Protein AF-I0R8P2-F1 (afdb_monomer)

pLDDT: mean 70.05, std 19.11, range [32.31, 95.12]

Nearest PDB structures (foldseek):
  5efv-assembly1_B  TM=1.428E-01  e=2.002E-03  Dubowvirus dv11
  4zy8-assembly3_B  TM=4.382E-01  e=4.444E+00  Kluyveromyces lactis
  7s9y-assembly1_A  TM=1.288E-01  e=7.008E-01  Helicobacter hepaticus
  5g23-assembly2_C  TM=1.486E-01  e=8.826E+00  Thermus thermophilus HB8

Foldseek 3Di:
DDDDDDDDDDDDDDPVVVVVVVVVVVVVVPVPPPPCPDDQQFWDKAWDWWAWQAKAAQPVFQKMKTKTFDDPPHPDPDYWADDRQFKTKIKTWMWTAGADDDDDPPDDDDRPRLDTGTPFIKIWIATRHPRDTDDIDGVVVVQVVDQQKAAPHPPFDWYWAQDPNFIWIKTWIWTNPVPDDPPDDIFIKIWTATPPPRDIDMDGDDPDQDDDPDDDPCVVVVPQDDPPQPPPKDWDWGQGPNVRKIKIKIKGFDQPQPRPSVCVSGVVVNVSSVVVVVVPTGMMMMMIGID

Mean predicted aligned error: 14.36 Å

Organism: NCBI:txid1095750

Structure (mmCIF, N/CA/C/O backbone):
data_AF-I0R8P2-F1
#
_entry.id   AF-I0R8P2-F1
#
loop_
_atom_site.group_PDB
_atom_site.id
_atom_site.type_symbol
_atom_site.label_atom_id
_atom_site.label_alt_id
_atom_site.label_comp_id
_atom_site.label_asym_id
_atom_site.label_entity_id
_atom_site.label_seq_id
_atom_site.pdbx_PDB_ins_code
_atom_site.Cartn_x
_atom_site.Cartn_y
_atom_site.Cartn_z
_atom_site.occupancy
_atom_site.B_iso_or_equiv
_atom_site.auth_seq_id
_atom_site.auth_comp_id
_atom_site.auth_asym_id
_atom_site.auth_atom_id
_atom_site.pdbx_PDB_model_num
ATOM 1 N N . MET A 1 1 ? 54.340 60.527 -20.794 1.00 37.66 1 MET A N 1
ATOM 2 C CA . MET A 1 1 ? 53.603 61.809 -20.767 1.00 37.66 1 MET A CA 1
ATOM 3 C C . MET A 1 1 ? 53.422 62.204 -19.307 1.00 37.66 1 MET A C 1
ATOM 5 O O . MET A 1 1 ? 52.800 61.470 -18.555 1.00 37.66 1 MET A O 1
ATOM 9 N N . SER A 1 2 ? 54.114 63.262 -18.882 1.00 35.94 2 SER A N 1
ATOM 10 C CA . SER A 1 2 ? 54.146 63.769 -17.502 1.00 35.94 2 SER A CA 1
ATOM 11 C C . SER A 1 2 ? 52.823 64.436 -17.140 1.00 35.94 2 SER A C 1
ATOM 13 O O . SER A 1 2 ? 52.346 65.232 -17.941 1.00 35.94 2 SER A O 1
ATOM 15 N N . LEU A 1 3 ? 52.287 64.189 -15.939 1.00 32.31 3 LEU A N 1
ATOM 16 C CA . LEU A 1 3 ? 51.357 65.107 -15.272 1.00 32.31 3 LEU A CA 1
ATOM 17 C C . LEU A 1 3 ? 51.452 64.988 -13.736 1.00 32.31 3 LEU A C 1
ATOM 19 O O . LEU A 1 3 ? 50.866 64.125 -13.098 1.00 32.31 3 LEU A O 1
ATOM 23 N N . LYS A 1 4 ? 52.222 65.940 -13.198 1.00 33.62 4 LYS A N 1
ATOM 24 C CA . LYS A 1 4 ? 52.007 66.745 -11.981 1.00 33.62 4 LYS A CA 1
ATOM 25 C C . LYS A 1 4 ? 51.915 66.066 -10.604 1.00 33.62 4 LYS A C 1
ATOM 27 O O . LYS A 1 4 ? 50.879 65.599 -10.150 1.00 33.62 4 LYS A O 1
ATOM 32 N N . LYS A 1 5 ? 53.003 66.292 -9.854 1.00 38.41 5 LYS A N 1
ATOM 33 C CA . LYS A 1 5 ? 53.039 66.488 -8.396 1.00 38.41 5 LYS A CA 1
ATOM 34 C C . LYS A 1 5 ? 51.920 67.437 -7.939 1.00 38.41 5 LYS A C 1
ATOM 36 O O . LYS A 1 5 ? 51.969 68.628 -8.242 1.00 38.41 5 LYS A O 1
ATOM 41 N N . LEU A 1 6 ? 50.994 66.937 -7.125 1.00 36.00 6 LEU A N 1
ATOM 42 C CA . LEU A 1 6 ? 50.201 67.754 -6.208 1.00 36.00 6 LEU A CA 1
ATOM 43 C C . LEU A 1 6 ? 50.836 67.657 -4.821 1.00 36.00 6 LEU A C 1
ATOM 45 O O . LEU A 1 6 ? 50.733 66.653 -4.122 1.00 36.00 6 LEU A O 1
ATOM 49 N N . LYS A 1 7 ? 51.545 68.723 -4.453 1.00 34.12 7 LYS A N 1
ATOM 50 C CA . LYS A 1 7 ? 52.001 68.986 -3.090 1.00 34.12 7 LYS A CA 1
ATOM 51 C C . LYS A 1 7 ? 50.787 69.543 -2.346 1.00 34.12 7 LYS A C 1
ATOM 53 O O . LYS A 1 7 ? 50.370 70.654 -2.659 1.00 34.12 7 LYS A O 1
ATOM 58 N N . ASN A 1 8 ? 50.237 68.808 -1.383 1.00 35.66 8 ASN A N 1
ATOM 59 C CA . ASN A 1 8 ? 49.351 69.406 -0.389 1.00 35.66 8 ASN A CA 1
ATOM 60 C C . ASN A 1 8 ? 50.085 69.465 0.956 1.00 35.66 8 ASN A C 1
ATOM 62 O O . ASN A 1 8 ? 50.676 68.482 1.401 1.00 35.66 8 ASN A O 1
ATOM 66 N N . LYS A 1 9 ? 50.131 70.670 1.527 1.00 44.81 9 LYS A N 1
ATOM 67 C CA . LYS A 1 9 ? 50.688 70.988 2.847 1.00 44.81 9 LYS A CA 1
ATOM 68 C C . LYS A 1 9 ? 49.657 70.591 3.911 1.00 44.81 9 LYS A C 1
ATOM 70 O O . LYS A 1 9 ? 48.468 70.766 3.665 1.00 44.81 9 LYS A O 1
ATOM 75 N N . ARG A 1 10 ? 50.143 70.210 5.102 1.00 38.09 10 ARG A N 1
ATOM 76 C CA . ARG A 1 10 ? 49.442 69.598 6.260 1.00 38.09 10 ARG A CA 1
ATOM 77 C C . ARG A 1 10 ? 49.462 68.069 6.125 1.00 38.09 10 ARG A C 1
ATOM 79 O O . ARG A 1 10 ? 48.772 67.506 5.291 1.00 38.09 10 ARG A O 1
ATOM 86 N N . GLY A 1 11 ? 50.397 67.377 6.768 1.00 43.78 11 GLY A N 1
ATOM 87 C CA . GLY A 1 11 ? 50.515 67.331 8.225 1.00 43.78 11 GLY A CA 1
ATOM 88 C C . GLY A 1 11 ? 49.551 66.252 8.705 1.00 43.78 11 GLY A C 1
ATOM 89 O O . GLY A 1 11 ? 48.375 66.534 8.894 1.00 43.78 11 GLY A O 1
ATOM 90 N N . ASP A 1 12 ? 50.058 65.022 8.752 1.00 44.06 12 ASP A N 1
ATOM 91 C CA . ASP A 1 12 ? 49.566 63.910 9.565 1.00 44.06 12 ASP A CA 1
ATOM 92 C C . ASP A 1 12 ? 48.070 63.597 9.511 1.00 44.06 12 ASP A C 1
ATOM 94 O O . ASP A 1 12 ? 47.390 63.834 10.487 1.00 44.06 12 ASP A O 1
ATOM 98 N N . PHE A 1 13 ? 47.547 63.002 8.429 1.00 39.41 13 PHE A N 1
ATOM 99 C CA . PHE A 1 13 ? 46.315 62.180 8.527 1.00 39.41 13 PHE A CA 1
ATOM 100 C C . PHE A 1 13 ? 46.060 61.210 7.353 1.00 39.41 13 PHE A C 1
ATOM 102 O O . PHE A 1 13 ? 44.996 60.596 7.280 1.00 39.41 13 PHE A O 1
ATOM 109 N N . VAL A 1 14 ? 47.006 61.025 6.420 1.00 38.19 14 VAL A N 1
ATOM 110 C CA . VAL A 1 14 ? 46.764 60.195 5.215 1.00 38.19 14 VAL A CA 1
ATOM 111 C C . VAL A 1 14 ? 47.329 58.775 5.334 1.00 38.19 14 VAL A C 1
ATOM 113 O O . VAL A 1 14 ? 46.763 57.852 4.755 1.00 38.19 14 VAL A O 1
ATOM 116 N N . VAL A 1 15 ? 48.368 58.545 6.142 1.00 40.16 15 VAL A N 1
ATOM 117 C CA . VAL A 1 15 ? 48.981 57.204 6.256 1.00 40.16 15 VAL A CA 1
ATOM 118 C C . VAL A 1 15 ? 48.100 56.233 7.058 1.00 40.16 15 VAL A C 1
ATOM 120 O O . VAL A 1 15 ? 48.015 55.057 6.721 1.00 40.16 15 VAL A O 1
ATOM 123 N N . ILE A 1 16 ? 47.345 56.724 8.049 1.00 41.31 16 ILE A N 1
ATOM 124 C CA . ILE A 1 16 ? 46.488 55.874 8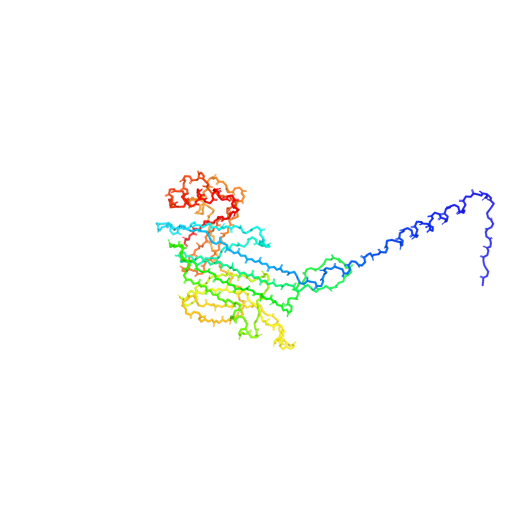.897 1.00 41.31 16 ILE A CA 1
ATOM 125 C C . ILE A 1 16 ? 45.249 55.365 8.134 1.00 41.31 16 ILE A C 1
ATOM 127 O O . ILE A 1 16 ? 44.812 54.238 8.355 1.00 41.31 16 ILE A O 1
ATOM 131 N N . LYS A 1 17 ? 44.714 56.129 7.168 1.00 37.28 17 LYS A N 1
ATOM 132 C CA . LYS A 1 17 ? 43.535 55.695 6.394 1.00 37.28 17 LYS A CA 1
ATOM 133 C C . LYS A 1 17 ? 43.836 54.567 5.404 1.00 37.28 17 LYS A C 1
ATOM 135 O O . LYS A 1 17 ? 43.002 53.682 5.250 1.00 37.28 17 LYS A O 1
ATOM 140 N N . TYR A 1 18 ? 45.010 54.557 4.769 1.00 43.53 18 TYR A N 1
ATOM 141 C CA . TYR A 1 18 ? 45.359 53.496 3.814 1.00 43.53 18 TYR A CA 1
ATOM 142 C C . TYR A 1 18 ? 45.764 52.188 4.503 1.00 43.53 18 TYR A C 1
ATOM 144 O O . TYR A 1 18 ? 45.400 51.119 4.016 1.00 43.53 18 TYR A O 1
ATOM 152 N N . SER A 1 19 ? 46.416 52.250 5.669 1.00 46.41 19 SER A N 1
ATOM 153 C CA . SER A 1 19 ? 46.764 51.045 6.434 1.00 46.41 19 SER A CA 1
ATOM 154 C C . SER A 1 19 ? 45.529 50.300 6.955 1.00 46.41 19 SER A C 1
ATOM 156 O O . SER A 1 19 ? 45.498 49.074 6.900 1.00 46.41 19 SER A O 1
ATOM 158 N N . CYS A 1 20 ? 44.475 51.011 7.379 1.00 45.81 20 CYS A N 1
ATOM 159 C CA . CYS A 1 20 ? 43.215 50.381 7.792 1.00 45.81 20 CYS A CA 1
ATOM 160 C C . CYS A 1 20 ? 42.447 49.749 6.617 1.00 45.81 20 CYS A C 1
ATOM 162 O O . CYS A 1 20 ? 41.849 48.691 6.788 1.00 45.81 20 CYS A O 1
ATOM 164 N N . ILE A 1 21 ? 42.492 50.349 5.421 1.00 50.34 21 ILE A N 1
ATOM 165 C CA . ILE A 1 21 ? 41.829 49.797 4.226 1.00 50.34 21 ILE A CA 1
ATOM 166 C C . ILE A 1 21 ? 42.538 48.519 3.752 1.00 50.34 21 ILE A C 1
ATOM 168 O O . ILE A 1 21 ? 41.866 47.542 3.428 1.00 50.34 21 ILE A O 1
ATOM 172 N N . ILE A 1 22 ? 43.877 48.481 3.800 1.00 52.91 22 ILE A N 1
ATOM 173 C CA . ILE A 1 22 ? 44.661 47.290 3.437 1.00 52.91 22 ILE A CA 1
ATOM 174 C C . ILE A 1 22 ? 44.435 46.152 4.450 1.00 52.91 22 ILE A C 1
ATOM 176 O O . ILE A 1 22 ? 44.206 45.010 4.047 1.00 52.91 22 ILE A O 1
ATOM 180 N N . LEU A 1 23 ? 44.404 46.446 5.757 1.00 47.94 23 LEU A N 1
ATOM 181 C CA . LEU A 1 23 ? 44.130 45.439 6.794 1.00 47.94 23 LEU A CA 1
ATOM 182 C C . LEU A 1 23 ? 42.714 44.849 6.696 1.00 47.94 23 LEU A C 1
ATOM 184 O O . LEU A 1 23 ? 42.555 43.638 6.834 1.00 47.94 23 LEU A O 1
ATOM 188 N N . ILE A 1 24 ? 41.698 45.662 6.385 1.00 48.75 24 ILE A N 1
ATOM 189 C CA . ILE A 1 24 ? 40.323 45.174 6.180 1.00 48.75 24 ILE A CA 1
ATOM 190 C C . ILE A 1 24 ? 40.229 44.303 4.917 1.00 48.75 24 ILE A C 1
ATOM 192 O O . ILE A 1 24 ? 39.556 43.273 4.942 1.00 48.75 24 ILE A O 1
ATOM 196 N N . SER A 1 25 ? 40.957 44.633 3.841 1.00 46.75 25 SER A N 1
ATOM 197 C CA . SER A 1 25 ? 41.001 43.778 2.645 1.00 46.75 25 SER A CA 1
ATOM 198 C C . SER A 1 25 ? 41.694 42.427 2.878 1.00 46.75 25 SER A C 1
ATOM 200 O O . SER A 1 25 ? 41.259 41.430 2.310 1.00 46.75 25 SER A O 1
ATOM 202 N N . TYR A 1 26 ? 42.693 42.339 3.765 1.00 44.81 26 TYR A N 1
ATOM 203 C CA . TYR A 1 26 ? 43.299 41.051 4.138 1.00 44.81 26 TYR A CA 1
ATOM 204 C C . TYR A 1 26 ? 42.410 40.215 5.076 1.00 44.81 26 TYR A C 1
ATOM 206 O O . TYR A 1 26 ? 42.410 38.987 4.978 1.00 44.81 26 TYR A O 1
ATOM 214 N N . ILE A 1 27 ? 41.605 40.848 5.939 1.00 4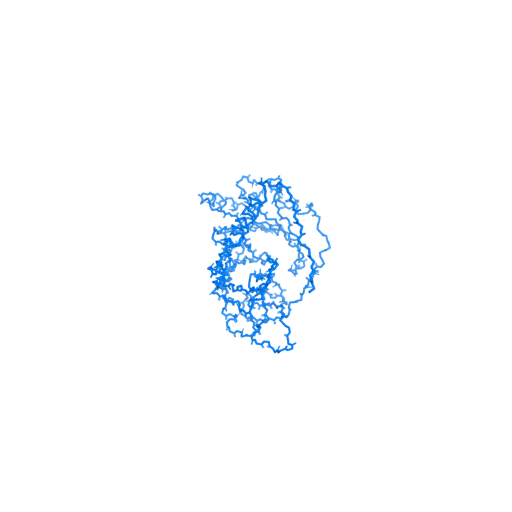7.50 27 ILE A N 1
ATOM 215 C CA . ILE A 1 27 ? 40.630 40.151 6.800 1.00 47.50 27 ILE A CA 1
ATOM 216 C C . ILE A 1 27 ? 39.439 39.625 5.976 1.00 47.50 27 ILE A C 1
ATOM 218 O O . ILE A 1 27 ? 38.949 38.531 6.238 1.00 47.50 27 ILE A O 1
ATOM 222 N N . LEU A 1 28 ? 39.018 40.339 4.926 1.00 40.31 28 LEU A N 1
ATOM 223 C CA . LEU A 1 28 ? 37.955 39.881 4.017 1.00 40.31 28 LEU A CA 1
ATOM 224 C C . LEU A 1 28 ? 38.436 38.848 2.978 1.00 40.31 28 LEU A C 1
ATOM 226 O O . LEU A 1 28 ? 37.636 38.031 2.531 1.00 40.31 28 LEU A O 1
ATOM 230 N N . CYS A 1 29 ? 39.731 38.823 2.635 1.00 41.31 29 CYS A N 1
ATOM 231 C CA . CYS A 1 29 ? 40.328 37.798 1.761 1.00 41.31 29 CYS A CA 1
ATOM 232 C C . CYS A 1 29 ? 40.803 36.530 2.500 1.00 41.31 29 CYS A C 1
ATOM 234 O O . CYS A 1 29 ? 41.206 35.568 1.849 1.00 41.31 29 CYS A O 1
ATOM 236 N N . SER A 1 30 ? 40.771 36.504 3.838 1.00 34.75 30 SER A N 1
ATOM 237 C CA . SER A 1 30 ? 41.154 35.331 4.647 1.00 34.75 30 SER A CA 1
ATOM 238 C C . SER A 1 30 ? 39.967 34.487 5.121 1.00 34.75 30 SER A C 1
ATOM 240 O O . SER A 1 30 ? 40.169 33.437 5.731 1.00 34.75 30 SER A O 1
ATOM 242 N N . CYS A 1 31 ? 38.739 34.832 4.720 1.00 36.28 31 CYS A N 1
ATOM 243 C CA . CYS A 1 31 ? 37.687 33.834 4.541 1.00 36.28 31 CYS A CA 1
ATOM 244 C C . CYS A 1 31 ? 38.009 33.004 3.292 1.00 36.28 31 CYS A C 1
ATOM 246 O O . CYS A 1 31 ? 37.319 33.076 2.277 1.00 36.28 31 CYS A O 1
ATOM 248 N N . SER A 1 32 ? 39.080 32.211 3.357 1.00 39.25 32 SER A N 1
ATOM 249 C CA . SER A 1 32 ? 39.228 31.073 2.468 1.00 39.25 32 SER A CA 1
ATOM 250 C C . SER A 1 32 ? 37.943 30.265 2.599 1.00 39.25 32 SER A C 1
ATOM 252 O O . SER A 1 32 ? 37.580 29.813 3.687 1.00 39.25 32 SER A O 1
ATOM 254 N N . TYR A 1 33 ? 37.206 30.166 1.491 1.00 38.28 33 TYR A N 1
ATOM 255 C CA . TYR A 1 33 ? 36.097 29.240 1.353 1.00 38.28 33 TYR A CA 1
ATOM 256 C C . TYR A 1 33 ? 36.640 27.889 1.805 1.00 38.28 33 TYR A C 1
ATOM 258 O O . TYR A 1 33 ? 37.457 27.282 1.108 1.00 38.28 33 TYR A O 1
ATOM 266 N N . LYS A 1 34 ? 36.269 27.461 3.019 1.00 33.84 34 LYS A N 1
ATOM 267 C CA . LYS A 1 34 ? 36.456 26.081 3.437 1.00 33.84 34 LYS A CA 1
ATOM 268 C C . LYS A 1 34 ? 35.662 25.297 2.419 1.00 33.84 34 LYS A C 1
ATOM 270 O O . LYS A 1 34 ? 34.437 25.233 2.486 1.00 33.84 34 LYS A O 1
ATOM 275 N N . ASN A 1 35 ? 36.382 24.784 1.433 1.00 39.03 35 ASN A N 1
ATOM 276 C CA . ASN A 1 35 ? 35.881 23.823 0.491 1.00 39.03 35 ASN A CA 1
ATOM 2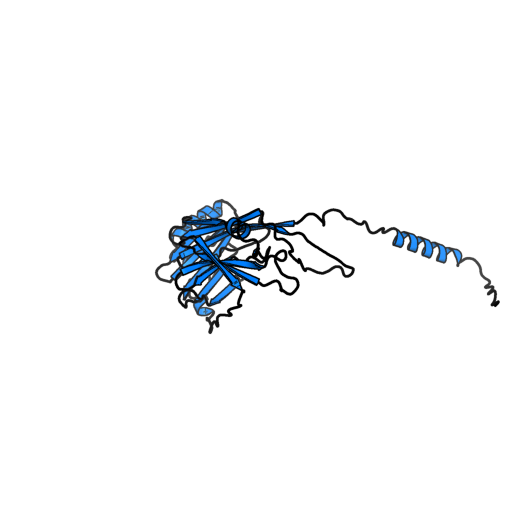77 C C . ASN A 1 35 ? 35.656 22.568 1.334 1.00 39.03 35 ASN A C 1
ATOM 279 O O . ASN A 1 35 ? 36.517 21.695 1.420 1.00 39.03 35 ASN A O 1
ATOM 283 N N . ASN A 1 36 ? 34.534 22.539 2.057 1.00 37.56 36 ASN A N 1
ATOM 284 C CA . ASN A 1 36 ? 34.006 21.348 2.691 1.00 37.56 36 ASN A CA 1
ATOM 285 C C . ASN A 1 36 ? 33.552 20.440 1.543 1.00 37.56 36 ASN A C 1
ATOM 287 O O . ASN A 1 36 ? 32.367 20.244 1.307 1.00 37.56 36 ASN A O 1
ATOM 291 N N . LYS A 1 37 ? 34.528 19.892 0.815 1.00 39.50 37 LYS A N 1
ATOM 292 C CA . LYS A 1 37 ? 34.405 18.772 -0.123 1.00 39.50 37 LYS A CA 1
ATOM 293 C C . LYS A 1 37 ? 34.142 17.454 0.629 1.00 39.50 37 LYS A C 1
ATOM 295 O O . LYS A 1 37 ? 34.513 16.382 0.173 1.00 39.50 37 LYS A O 1
ATOM 300 N N . LEU A 1 38 ? 33.553 17.538 1.816 1.00 42.12 38 LEU A N 1
ATOM 301 C CA . LEU A 1 38 ? 33.292 16.431 2.718 1.00 42.12 38 LEU A CA 1
ATOM 302 C C . LEU A 1 38 ? 31.771 16.248 2.766 1.00 42.12 38 LEU A C 1
ATOM 304 O O . LEU A 1 38 ? 31.068 17.196 3.095 1.00 42.12 38 LEU A O 1
ATOM 308 N N . GLU A 1 39 ? 31.322 15.040 2.408 1.00 40.84 39 GLU A N 1
ATOM 309 C CA . GLU A 1 39 ? 29.961 14.459 2.504 1.00 40.84 39 GLU A CA 1
ATOM 310 C C . GLU A 1 39 ? 29.029 14.488 1.278 1.00 40.84 39 GLU A C 1
ATOM 312 O O . GLU A 1 39 ? 28.046 13.750 1.270 1.00 40.84 39 GLU A O 1
ATOM 317 N N . TYR A 1 40 ? 29.318 15.228 0.203 1.00 42.31 40 TYR A N 1
ATOM 318 C CA . TYR A 1 40 ? 28.337 15.389 -0.893 1.00 42.31 40 TYR A CA 1
ATOM 319 C C . TYR A 1 40 ? 28.399 14.339 -2.023 1.00 42.31 40 TYR A C 1
ATOM 321 O O . TYR A 1 40 ? 27.529 14.334 -2.890 1.00 42.31 40 TYR A O 1
ATOM 329 N N . GLU A 1 41 ? 29.391 13.442 -2.026 1.00 42.94 41 GLU A N 1
ATOM 330 C CA . GLU A 1 41 ? 29.504 12.341 -3.009 1.00 42.94 41 GLU A CA 1
ATOM 331 C C . GLU A 1 41 ? 28.836 11.035 -2.547 1.00 42.94 41 GLU A C 1
ATOM 333 O O . GLU A 1 41 ? 28.604 10.124 -3.347 1.00 42.94 41 GLU A O 1
ATOM 338 N N . THR A 1 42 ? 28.505 10.934 -1.262 1.00 50.69 42 THR A N 1
ATOM 339 C CA . THR A 1 42 ? 27.851 9.764 -0.675 1.00 50.69 42 THR A CA 1
ATOM 340 C C . THR A 1 42 ? 26.358 9.820 -0.964 1.00 50.69 42 THR A C 1
ATOM 342 O O . THR A 1 42 ? 25.664 10.730 -0.519 1.00 50.69 42 THR A O 1
ATOM 345 N N . GLY A 1 43 ? 25.860 8.861 -1.750 1.00 57.88 43 GLY A N 1
ATOM 346 C CA . GLY A 1 43 ? 24.434 8.759 -2.049 1.00 57.88 43 GLY A CA 1
ATOM 347 C C . GLY A 1 43 ? 23.602 8.726 -0.765 1.00 57.88 43 GLY A C 1
ATOM 348 O O . GLY A 1 43 ? 23.938 7.998 0.167 1.00 57.88 43 GLY A O 1
ATOM 349 N N . MET A 1 44 ? 22.537 9.525 -0.714 1.00 63.22 44 MET A N 1
ATOM 350 C CA . MET A 1 44 ? 21.622 9.543 0.426 1.00 63.22 44 MET A CA 1
ATOM 351 C C . MET A 1 44 ? 20.725 8.308 0.338 1.00 63.22 44 MET A C 1
ATOM 353 O O . MET A 1 44 ? 20.059 8.097 -0.683 1.00 63.22 44 MET A O 1
ATOM 357 N N . GLU A 1 45 ? 20.742 7.484 1.383 1.00 73.56 45 GLU A N 1
ATOM 358 C CA . GLU A 1 45 ? 19.755 6.421 1.550 1.00 73.56 45 GLU A CA 1
ATOM 359 C C . GLU A 1 45 ? 18.391 7.066 1.792 1.00 73.56 45 GLU A C 1
ATOM 361 O O . GLU A 1 45 ? 18.287 8.070 2.494 1.00 73.56 45 GLU A O 1
ATOM 366 N N . TRP A 1 46 ? 17.367 6.522 1.150 1.00 76.50 46 TRP A N 1
ATOM 367 C CA . TRP A 1 46 ? 15.992 6.920 1.370 1.00 76.50 46 TRP A CA 1
ATOM 368 C C . TRP A 1 46 ? 15.121 5.678 1.494 1.00 76.50 46 TRP A C 1
ATOM 370 O O . TRP A 1 46 ? 15.287 4.702 0.752 1.00 76.50 46 TRP A O 1
ATOM 380 N N . GLY A 1 47 ? 14.173 5.720 2.421 1.00 78.06 47 GLY A N 1
ATOM 381 C CA . GLY A 1 47 ? 13.249 4.621 2.651 1.00 78.06 47 GLY A CA 1
ATOM 382 C C . GLY A 1 47 ? 11.826 5.081 2.916 1.00 78.06 47 GLY A C 1
ATOM 383 O O . GLY A 1 47 ? 11.571 6.168 3.433 1.00 78.06 47 GLY A O 1
ATOM 384 N N . ALA A 1 48 ? 10.877 4.220 2.568 1.00 79.44 48 ALA A N 1
ATOM 385 C CA . ALA A 1 48 ? 9.495 4.366 2.984 1.00 79.44 48 ALA A CA 1
ATOM 386 C C . ALA A 1 48 ? 8.936 2.999 3.359 1.00 79.44 48 ALA A C 1
ATOM 388 O O . ALA A 1 48 ? 8.986 2.053 2.566 1.00 79.44 48 ALA A O 1
ATOM 389 N N . LYS A 1 49 ? 8.367 2.909 4.561 1.00 85.88 49 LYS A N 1
ATOM 390 C CA . LYS A 1 49 ? 7.718 1.699 5.036 1.00 85.88 49 LYS A CA 1
ATOM 391 C C . LYS A 1 49 ? 6.336 2.014 5.574 1.00 85.88 49 LYS A C 1
ATOM 393 O O . LYS A 1 49 ? 6.117 2.933 6.353 1.00 85.88 49 LYS A O 1
ATOM 398 N N . VAL A 1 50 ? 5.367 1.207 5.177 1.00 86.31 50 VAL A N 1
ATOM 399 C CA . VAL A 1 50 ? 4.019 1.286 5.725 1.00 86.31 50 VAL A CA 1
ATOM 400 C C . VAL A 1 50 ? 3.811 0.100 6.648 1.00 86.31 50 VAL A C 1
ATOM 402 O O . VAL A 1 50 ? 3.779 -1.045 6.210 1.00 86.31 50 VAL A O 1
ATOM 405 N N . ASN A 1 51 ? 3.660 0.372 7.944 1.00 87.06 51 ASN A N 1
ATOM 406 C CA . ASN A 1 51 ? 3.382 -0.668 8.929 1.00 87.06 51 ASN A CA 1
ATOM 407 C C . ASN A 1 51 ? 1.879 -0.725 9.194 1.00 87.06 51 ASN A C 1
ATOM 409 O O . ASN A 1 51 ? 1.349 0.028 10.018 1.00 87.06 51 ASN A O 1
ATOM 413 N N . TYR A 1 52 ? 1.197 -1.611 8.477 1.00 89.62 52 TYR A N 1
ATOM 414 C CA . TYR A 1 52 ? -0.198 -1.930 8.739 1.00 89.62 52 TYR A CA 1
ATOM 415 C C . TYR A 1 52 ? -0.397 -2.408 10.181 1.00 89.62 52 TYR A C 1
ATOM 417 O O . TYR A 1 52 ? 0.395 -3.207 10.679 1.00 89.62 52 TYR A O 1
ATOM 425 N N . TYR A 1 53 ? -1.438 -1.913 10.853 1.00 90.25 53 TYR A N 1
ATOM 426 C CA . TYR A 1 53 ? -1.815 -2.393 12.182 1.00 90.25 53 TYR A CA 1
ATOM 427 C C . TYR A 1 53 ? -3.150 -3.121 12.153 1.00 90.25 53 TYR A C 1
ATOM 429 O O . TYR A 1 53 ? -3.215 -4.288 12.525 1.00 90.25 53 TYR A O 1
ATOM 437 N N . ILE A 1 54 ? -4.210 -2.435 11.724 1.00 91.00 54 ILE A N 1
ATOM 438 C CA . ILE A 1 54 ? -5.545 -3.025 11.685 1.00 91.00 54 ILE A CA 1
ATOM 439 C C . ILE A 1 54 ? -6.462 -2.264 10.730 1.00 91.00 54 ILE A C 1
ATOM 441 O O . ILE A 1 54 ? -6.277 -1.069 10.483 1.00 91.00 54 ILE A O 1
ATOM 445 N N . SER A 1 55 ? -7.504 -2.936 10.271 1.00 90.38 55 SER A N 1
ATOM 446 C CA . SER A 1 55 ? -8.720 -2.361 9.734 1.00 90.38 55 SER A CA 1
ATOM 447 C C . SER A 1 55 ? -9.963 -3.037 10.292 1.00 90.38 55 SER A C 1
ATOM 449 O O . SER A 1 55 ? -9.951 -4.188 10.735 1.00 90.38 55 SER A O 1
ATOM 451 N N . GLU A 1 56 ? -11.066 -2.304 10.223 1.00 89.88 56 GLU A N 1
ATOM 452 C CA . GLU A 1 56 ? -12.402 -2.846 10.413 1.00 89.88 56 GLU A CA 1
ATOM 453 C C . GLU A 1 56 ? -13.311 -2.318 9.308 1.00 89.88 56 GLU A C 1
ATOM 455 O O . GLU A 1 56 ? -13.281 -1.130 8.978 1.00 89.88 56 GLU A O 1
ATOM 460 N N . VAL A 1 57 ? -14.100 -3.219 8.730 1.00 88.00 57 VAL A N 1
ATOM 461 C CA . VAL A 1 57 ? -15.074 -2.914 7.682 1.00 88.00 57 VAL A CA 1
ATOM 462 C C . VAL A 1 57 ? -16.459 -2.878 8.309 1.00 88.00 57 VAL A C 1
ATOM 464 O O . VAL A 1 57 ? -16.834 -3.793 9.042 1.00 88.00 57 VAL A O 1
ATOM 467 N N . ASN A 1 58 ? -17.226 -1.846 7.986 1.00 85.25 58 ASN A N 1
ATOM 468 C CA . ASN A 1 58 ? -18.653 -1.801 8.234 1.00 85.25 58 ASN A CA 1
ATOM 469 C C . ASN A 1 58 ? -19.374 -2.230 6.947 1.00 85.25 58 ASN A C 1
ATOM 471 O O . ASN A 1 58 ? -19.339 -1.521 5.940 1.00 85.25 58 ASN A O 1
ATOM 475 N N . GLN A 1 59 ? -19.979 -3.418 6.986 1.00 71.81 59 GLN A N 1
ATOM 476 C CA . GLN A 1 59 ? -20.612 -4.037 5.818 1.00 71.81 59 GLN A CA 1
ATOM 477 C C . GLN A 1 59 ? -21.906 -3.336 5.392 1.00 71.81 59 GLN A C 1
ATOM 479 O O . GLN A 1 59 ? -22.232 -3.368 4.209 1.00 71.81 59 GLN A O 1
ATOM 484 N N . ASP A 1 60 ? -22.604 -2.683 6.322 1.00 77.56 60 ASP A N 1
ATOM 485 C CA . ASP A 1 60 ? -23.890 -2.036 6.051 1.00 77.56 60 ASP A CA 1
ATOM 486 C C . ASP A 1 60 ? -23.716 -0.755 5.217 1.00 77.56 60 ASP A C 1
ATOM 488 O O . ASP A 1 60 ? -24.556 -0.434 4.380 1.00 77.56 60 ASP A O 1
ATOM 492 N N . ASP A 1 61 ? -22.589 -0.056 5.396 1.00 68.62 61 ASP A N 1
ATOM 493 C CA . ASP A 1 61 ? -22.374 1.285 4.841 1.00 68.62 61 ASP A CA 1
ATOM 494 C C . ASP A 1 61 ? -21.242 1.382 3.796 1.00 68.62 61 ASP A C 1
ATOM 496 O O . ASP A 1 61 ? -20.929 2.484 3.346 1.00 68.62 61 ASP A O 1
ATOM 500 N N . ASN A 1 62 ? -20.613 0.266 3.393 1.00 76.12 62 ASN A N 1
ATOM 501 C CA . ASN A 1 62 ? -19.421 0.260 2.517 1.00 76.12 62 ASN A CA 1
ATOM 502 C C . ASN A 1 62 ? -18.293 1.185 3.022 1.00 76.12 62 ASN A C 1
ATOM 504 O O . ASN A 1 62 ? -17.593 1.846 2.247 1.00 76.12 62 ASN A O 1
ATOM 508 N N . GLU A 1 63 ? -18.117 1.237 4.340 1.00 81.06 63 GLU A N 1
ATOM 509 C CA . GLU A 1 63 ? -17.091 2.047 4.988 1.00 81.06 63 GLU A CA 1
ATOM 510 C C . GLU A 1 63 ? -16.045 1.162 5.645 1.00 81.06 63 GLU A C 1
ATOM 512 O O . GLU A 1 63 ? -16.345 0.090 6.172 1.00 81.06 63 GLU A O 1
ATOM 517 N N . PHE A 1 64 ? -14.806 1.639 5.686 1.00 85.44 64 PHE A N 1
ATOM 518 C CA . PHE A 1 64 ? -13.767 0.965 6.448 1.00 85.44 64 PHE A CA 1
ATOM 519 C C . PHE A 1 64 ? -12.843 1.950 7.148 1.00 85.44 64 PHE A C 1
ATOM 521 O O . PHE A 1 64 ? -12.536 3.039 6.655 1.00 85.44 64 PHE A O 1
ATOM 528 N N . TYR A 1 65 ? -12.375 1.540 8.320 1.00 86.00 65 TYR A N 1
ATOM 529 C CA . TYR A 1 65 ? -11.389 2.260 9.106 1.00 86.00 65 TYR A CA 1
ATOM 530 C C . TYR A 1 65 ? -10.076 1.497 9.081 1.00 86.00 65 TYR A C 1
ATOM 532 O O . TYR A 1 65 ? -10.080 0.275 9.171 1.00 86.00 65 TYR A O 1
ATOM 540 N N . THR A 1 66 ? -8.951 2.199 8.998 1.00 87.75 66 THR A N 1
ATOM 541 C CA . THR A 1 66 ? -7.621 1.588 9.027 1.00 87.75 66 THR A CA 1
ATOM 542 C C . THR A 1 66 ? -6.648 2.401 9.873 1.00 87.75 66 THR A C 1
ATOM 544 O O . THR A 1 66 ? -6.690 3.635 9.914 1.00 87.75 66 THR A O 1
ATOM 547 N N . ILE A 1 67 ? -5.765 1.687 10.562 1.00 88.31 67 ILE A N 1
ATOM 548 C CA . ILE A 1 67 ? -4.690 2.221 11.386 1.00 88.31 67 ILE A CA 1
ATOM 549 C C . ILE A 1 67 ? -3.373 1.686 10.845 1.00 88.31 67 ILE A C 1
ATOM 551 O O . ILE A 1 67 ? -3.204 0.481 10.645 1.00 88.31 67 ILE A O 1
ATOM 555 N N . GLN A 1 68 ? -2.414 2.590 10.690 1.00 88.00 68 GLN A N 1
ATOM 556 C CA . GLN A 1 68 ? -1.019 2.253 10.461 1.00 88.00 68 GLN A CA 1
ATOM 557 C C . GLN A 1 68 ? -0.139 2.862 11.548 1.00 88.00 68 GLN A C 1
ATOM 559 O O . GLN A 1 68 ? -0.390 3.958 12.062 1.00 88.00 68 GLN A O 1
ATOM 564 N N . VAL A 1 69 ? 0.928 2.152 11.882 1.00 87.88 69 VAL A N 1
ATOM 565 C CA . VAL A 1 69 ? 1.947 2.619 12.816 1.00 87.88 69 VAL A CA 1
ATOM 566 C C . VAL A 1 69 ? 3.036 3.334 12.030 1.00 87.88 69 VAL A C 1
ATOM 568 O O . VAL A 1 69 ? 3.558 2.816 11.045 1.00 87.88 69 VAL A O 1
ATOM 571 N N . LEU A 1 70 ? 3.379 4.541 12.469 1.00 80.75 70 LEU A N 1
ATOM 572 C CA . LEU A 1 70 ? 4.484 5.284 11.883 1.00 80.75 70 LEU A CA 1
ATOM 573 C C . LEU A 1 70 ? 5.800 4.750 12.424 1.00 80.75 70 LEU A C 1
ATOM 575 O O . LEU A 1 70 ? 5.953 4.566 13.638 1.00 80.75 70 LEU A O 1
ATOM 579 N N . ASN A 1 71 ? 6.754 4.550 11.525 1.00 72.75 71 ASN A N 1
ATOM 580 C CA . ASN A 1 71 ? 8.124 4.326 11.928 1.00 72.75 71 ASN A CA 1
ATOM 581 C C . ASN A 1 71 ? 8.770 5.664 12.308 1.00 72.75 71 ASN A C 1
ATOM 583 O O . ASN A 1 71 ? 8.420 6.708 11.759 1.00 72.75 71 ASN A O 1
ATOM 587 N N . LYS A 1 72 ? 9.689 5.655 13.274 1.00 67.75 72 LYS A N 1
ATOM 588 C CA . LYS A 1 72 ? 10.427 6.879 13.636 1.00 67.75 72 LYS A CA 1
ATOM 589 C C . LYS A 1 72 ? 11.557 7.185 12.658 1.00 67.75 72 LYS A C 1
ATOM 591 O O . LYS A 1 72 ? 11.948 8.343 12.567 1.00 67.75 72 LYS A O 1
ATOM 596 N N . ASP A 1 73 ? 12.025 6.148 11.973 1.00 66.00 73 ASP A N 1
ATOM 597 C CA . ASP A 1 73 ? 13.233 6.161 11.152 1.00 66.00 73 ASP A CA 1
ATOM 598 C C . ASP A 1 73 ? 12.917 6.226 9.652 1.00 66.00 73 ASP A C 1
ATOM 600 O O . ASP A 1 73 ? 13.829 6.187 8.836 1.00 66.00 73 ASP A O 1
ATOM 604 N N . ASP A 1 74 ? 11.636 6.304 9.276 1.00 64.12 74 ASP A N 1
ATOM 605 C CA . ASP A 1 74 ? 11.271 6.489 7.875 1.00 64.12 74 ASP A CA 1
ATOM 606 C C . ASP A 1 74 ? 11.478 7.956 7.494 1.00 64.12 74 ASP A C 1
ATOM 608 O O . ASP A 1 74 ? 10.982 8.864 8.168 1.00 64.12 74 ASP A O 1
ATOM 612 N N . ASP A 1 75 ? 12.140 8.183 6.362 1.00 59.88 75 ASP A N 1
ATOM 613 C CA . ASP A 1 75 ? 12.329 9.528 5.809 1.00 59.88 75 ASP A CA 1
ATOM 614 C C . ASP A 1 75 ? 10.998 10.160 5.390 1.00 59.88 75 ASP A C 1
ATOM 616 O O . ASP A 1 75 ? 10.856 11.385 5.321 1.00 59.88 75 ASP A O 1
ATOM 620 N N . PHE A 1 76 ? 10.003 9.309 5.112 1.00 65.06 76 PHE A N 1
ATOM 621 C CA . PHE A 1 76 ? 8.715 9.719 4.593 1.00 65.06 76 PHE A CA 1
ATOM 622 C C . PHE A 1 76 ? 7.553 9.059 5.306 1.00 65.06 76 PHE A C 1
ATOM 624 O O . PHE A 1 76 ? 7.414 7.843 5.412 1.00 65.06 76 PHE A O 1
ATOM 631 N N . ASP A 1 77 ? 6.625 9.929 5.658 1.00 63.22 77 ASP A N 1
ATOM 632 C CA . ASP A 1 77 ? 5.331 9.645 6.238 1.00 63.22 77 ASP A CA 1
ATOM 633 C C . ASP A 1 77 ? 4.360 9.064 5.176 1.00 63.22 77 ASP A C 1
ATOM 635 O O . ASP A 1 77 ? 3.329 9.664 4.834 1.00 63.22 77 ASP A O 1
ATOM 639 N N . THR A 1 78 ? 4.712 7.900 4.622 1.00 71.19 78 THR A N 1
ATOM 640 C CA . THR A 1 78 ? 3.955 7.217 3.565 1.00 71.19 78 THR A CA 1
ATOM 641 C C . THR A 1 78 ? 2.740 6.502 4.142 1.00 71.19 78 THR A C 1
ATOM 643 O O . THR A 1 78 ? 2.757 5.964 5.251 1.00 71.19 78 THR A O 1
ATOM 646 N N . LEU A 1 79 ? 1.637 6.537 3.401 1.00 72.25 79 LEU A N 1
ATOM 647 C CA . LEU A 1 79 ? 0.378 5.925 3.804 1.00 72.25 79 LEU A CA 1
ATOM 648 C C . LEU A 1 79 ? 0.128 4.674 2.969 1.00 72.25 79 LEU A C 1
ATOM 650 O O . LEU A 1 79 ? 0.535 4.626 1.810 1.00 72.25 79 LEU A O 1
ATOM 654 N N . ALA A 1 80 ? -0.557 3.692 3.552 1.00 81.12 80 ALA A N 1
ATOM 655 C CA . ALA A 1 80 ? -1.020 2.532 2.803 1.00 81.12 80 ALA A CA 1
ATOM 656 C C . ALA A 1 80 ? -1.838 2.963 1.572 1.00 81.12 80 ALA A C 1
ATOM 658 O O . ALA A 1 80 ? -2.535 3.990 1.577 1.00 81.12 80 ALA A O 1
ATOM 659 N N . THR A 1 81 ? -1.751 2.142 0.533 1.00 81.94 81 THR A N 1
ATOM 660 C CA . THR A 1 81 ? -2.668 2.143 -0.607 1.00 81.94 81 THR A CA 1
ATOM 661 C C . THR A 1 81 ? -3.723 1.074 -0.377 1.00 81.94 81 THR A C 1
ATOM 663 O O . THR A 1 81 ? -3.554 0.187 0.458 1.00 81.94 81 THR A O 1
ATOM 666 N N . PHE A 1 82 ? -4.852 1.179 -1.070 1.00 79.94 82 PHE A N 1
ATOM 667 C CA . PHE A 1 82 ? -5.978 0.289 -0.842 1.00 79.94 82 PHE A CA 1
ATOM 668 C C . PHE A 1 82 ? -6.629 -0.077 -2.161 1.00 79.94 82 PHE A C 1
ATOM 670 O O . PHE A 1 82 ? -6.857 0.793 -3.002 1.00 79.94 82 PHE A O 1
ATOM 677 N N . LEU A 1 83 ? -6.983 -1.352 -2.290 1.00 80.62 83 LEU A N 1
ATOM 678 C CA . LEU A 1 83 ? -8.030 -1.771 -3.202 1.00 80.62 83 LEU A CA 1
ATOM 679 C C . LEU A 1 83 ? -9.343 -1.744 -2.402 1.00 80.62 83 LEU A C 1
ATOM 681 O O . LEU A 1 83 ? -9.461 -2.522 -1.448 1.00 80.62 83 LEU A O 1
ATOM 685 N N . PRO A 1 84 ? -10.291 -0.839 -2.717 1.00 71.94 84 PRO A N 1
ATOM 686 C CA . PRO A 1 84 ? -11.495 -0.636 -1.914 1.00 71.94 84 PRO A CA 1
ATOM 687 C C . PRO A 1 84 ? -12.202 -1.954 -1.558 1.00 71.94 84 PRO A C 1
ATOM 689 O O . PRO A 1 84 ? -12.375 -2.812 -2.417 1.00 71.94 84 PRO A O 1
ATOM 692 N N . ASN A 1 85 ? -12.587 -2.118 -0.286 1.00 71.56 85 ASN A N 1
ATOM 693 C CA . ASN A 1 85 ? -13.262 -3.306 0.269 1.00 71.56 85 ASN A CA 1
ATOM 694 C C . ASN A 1 85 ? -12.549 -4.663 0.112 1.00 71.56 85 ASN A C 1
ATOM 696 O O . ASN A 1 85 ? -13.113 -5.677 0.515 1.00 71.56 85 ASN A O 1
ATOM 700 N N . LYS A 1 86 ? -11.323 -4.704 -0.422 1.00 82.94 86 LYS A N 1
ATOM 701 C CA . LYS A 1 86 ? -10.567 -5.949 -0.607 1.00 82.94 86 LYS A CA 1
ATOM 702 C C . LYS A 1 86 ? -9.247 -5.926 0.146 1.00 82.94 86 LYS A C 1
ATOM 704 O O . LYS A 1 86 ? -9.051 -6.713 1.069 1.00 82.94 86 LYS A O 1
ATOM 709 N N . TYR A 1 87 ? -8.350 -5.010 -0.217 1.00 88.31 87 TYR A N 1
ATOM 710 C CA . TYR A 1 87 ? -6.953 -5.106 0.196 1.00 88.31 87 TYR A CA 1
ATOM 711 C C . TYR A 1 87 ? -6.390 -3.813 0.767 1.00 88.31 87 TYR A C 1
ATOM 713 O O . TYR A 1 87 ? -6.644 -2.721 0.255 1.00 88.31 87 TYR A O 1
ATOM 721 N N . VAL A 1 88 ? -5.543 -3.966 1.782 1.00 89.69 88 VAL A N 1
ATOM 722 C CA . VAL A 1 88 ? -4.601 -2.949 2.250 1.00 89.69 88 VAL A CA 1
ATOM 723 C C . VAL A 1 88 ? -3.220 -3.294 1.709 1.00 89.69 88 VAL A C 1
ATOM 725 O O . VAL A 1 88 ? -2.741 -4.412 1.874 1.00 89.69 88 VAL A O 1
ATOM 728 N N . ILE A 1 89 ? -2.573 -2.335 1.061 1.00 90.00 89 ILE A N 1
ATOM 729 C CA . ILE A 1 89 ? -1.323 -2.522 0.328 1.00 90.00 89 ILE A CA 1
ATOM 730 C C . ILE A 1 89 ? -0.260 -1.641 0.972 1.00 90.00 89 ILE A C 1
ATOM 732 O O . ILE A 1 89 ? -0.382 -0.413 1.032 1.00 90.00 89 ILE A O 1
ATOM 736 N N . CYS A 1 90 ? 0.783 -2.288 1.477 1.00 90.94 90 CYS A N 1
ATOM 737 C CA . CYS A 1 90 ? 1.829 -1.668 2.269 1.00 90.94 90 CYS A CA 1
ATOM 738 C C . CYS A 1 90 ? 3.177 -1.837 1.592 1.00 90.94 90 CYS A C 1
ATOM 740 O O . CYS A 1 90 ? 3.608 -2.954 1.313 1.00 90.94 90 CYS A O 1
ATOM 742 N N . ILE A 1 91 ? 3.847 -0.717 1.354 1.00 89.62 91 ILE A N 1
ATOM 743 C CA . ILE A 1 91 ? 5.170 -0.712 0.743 1.00 89.62 91 ILE A CA 1
ATOM 744 C C . ILE A 1 91 ? 6.255 -0.862 1.805 1.00 89.62 91 ILE A C 1
ATOM 746 O O . ILE A 1 91 ? 6.112 -0.376 2.928 1.00 89.62 91 ILE A O 1
ATOM 750 N N . ASP A 1 92 ? 7.356 -1.489 1.420 1.00 89.69 92 ASP A N 1
ATOM 751 C CA . ASP A 1 92 ? 8.629 -1.449 2.125 1.00 89.69 92 ASP A CA 1
ATOM 752 C C . ASP A 1 92 ? 9.745 -1.284 1.086 1.00 89.69 92 ASP A C 1
ATOM 754 O O . ASP A 1 92 ? 10.221 -2.254 0.482 1.00 89.69 92 ASP A O 1
ATOM 758 N N . ILE A 1 93 ? 10.107 -0.027 0.834 1.00 86.69 93 ILE A N 1
ATOM 759 C CA . ILE A 1 93 ? 11.094 0.370 -0.168 1.00 86.69 93 ILE A CA 1
ATOM 760 C C . ILE A 1 93 ? 12.303 1.011 0.505 1.00 86.69 93 ILE A C 1
ATOM 762 O O . ILE A 1 93 ? 12.171 1.828 1.415 1.00 86.69 93 ILE A O 1
ATOM 766 N N . LEU A 1 94 ? 13.486 0.625 0.039 1.00 86.56 94 LEU A N 1
ATOM 767 C CA . LEU A 1 94 ? 14.766 1.190 0.434 1.00 86.56 94 LEU A CA 1
ATOM 768 C C . LEU A 1 94 ? 15.624 1.357 -0.813 1.00 86.56 94 LEU A C 1
ATOM 770 O O . LEU A 1 94 ? 15.871 0.387 -1.538 1.00 86.56 94 LEU A O 1
ATOM 774 N N . GLY A 1 95 ? 16.110 2.566 -1.042 1.00 79.44 95 GLY A N 1
ATOM 775 C CA . GLY A 1 95 ? 16.985 2.872 -2.161 1.00 79.44 95 GLY A CA 1
ATOM 776 C C . GLY A 1 95 ? 18.044 3.892 -1.793 1.00 79.44 95 GLY A C 1
ATOM 777 O O . GLY A 1 95 ? 18.033 4.483 -0.718 1.00 79.44 95 GLY A O 1
ATOM 778 N N . ASN A 1 96 ? 18.971 4.100 -2.715 1.00 73.56 96 ASN A N 1
ATOM 779 C CA . ASN A 1 96 ? 19.939 5.181 -2.636 1.00 73.56 96 ASN A CA 1
ATOM 780 C C . ASN A 1 96 ? 19.673 6.174 -3.762 1.00 73.56 96 ASN A C 1
ATOM 782 O O . ASN A 1 96 ? 19.340 5.785 -4.883 1.00 73.56 96 ASN A O 1
ATOM 786 N N . LYS A 1 97 ? 19.888 7.462 -3.502 1.00 61.88 97 LYS A N 1
ATOM 787 C CA . LYS A 1 97 ? 19.961 8.470 -4.560 1.00 61.88 97 LYS A CA 1
ATOM 788 C C . LYS A 1 97 ? 21.368 9.041 -4.634 1.00 61.88 97 LYS A C 1
ATOM 790 O O . LYS A 1 97 ? 21.879 9.562 -3.647 1.00 61.88 97 LYS A O 1
ATOM 795 N N . LYS A 1 98 ? 21.972 9.005 -5.823 1.00 50.66 98 LYS A N 1
ATOM 796 C CA . LYS A 1 98 ? 23.168 9.800 -6.121 1.00 50.66 98 LYS A CA 1
ATOM 797 C C . LYS A 1 98 ? 22.724 11.199 -6.553 1.00 50.66 98 LYS A C 1
ATOM 799 O O . LYS A 1 98 ? 21.907 11.334 -7.462 1.00 50.66 98 LYS A O 1
ATOM 804 N N . LEU A 1 99 ? 23.209 12.231 -5.869 1.00 48.53 99 LEU A N 1
ATOM 805 C CA . LEU A 1 99 ? 23.028 13.623 -6.281 1.00 48.53 99 LEU A CA 1
ATOM 806 C C . LEU A 1 99 ? 24.120 13.996 -7.297 1.00 48.53 99 LEU A C 1
ATOM 808 O O . LEU A 1 99 ? 25.270 13.605 -7.120 1.00 48.53 99 LEU A O 1
ATOM 812 N N . ILE A 1 100 ? 23.776 14.756 -8.339 1.00 43.25 100 ILE A N 1
ATOM 813 C CA . ILE A 1 100 ? 24.749 15.419 -9.224 1.00 43.25 100 ILE A CA 1
ATOM 814 C C . ILE A 1 100 ? 24.387 16.914 -9.252 1.00 43.25 100 ILE A C 1
ATOM 816 O O . ILE A 1 100 ? 23.219 17.247 -9.450 1.00 43.25 100 ILE A O 1
ATOM 820 N N . TYR A 1 101 ? 25.365 17.798 -9.015 1.00 43.34 101 TYR A N 1
ATOM 821 C CA . TYR A 1 101 ? 25.243 19.268 -9.049 1.00 43.34 101 TYR A CA 1
ATOM 822 C C . TYR A 1 101 ? 26.269 19.897 -10.005 1.00 43.34 101 TYR A C 1
ATOM 824 O O . TYR A 1 101 ? 27.370 19.365 -10.102 1.00 43.34 101 TYR A O 1
ATOM 832 N N . GLU A 1 102 ? 25.937 21.072 -10.571 1.00 37.50 102 GLU A N 1
ATOM 833 C CA . GLU A 1 102 ? 26.759 22.317 -10.657 1.00 37.50 102 GLU A CA 1
ATOM 834 C C . GLU A 1 102 ? 25.879 23.445 -11.281 1.00 37.50 102 GLU A C 1
ATOM 836 O O . GLU A 1 102 ? 25.039 23.136 -12.119 1.00 37.50 102 GLU A O 1
ATOM 841 N N . ASP A 1 103 ? 25.855 24.746 -10.928 1.00 38.50 103 ASP A N 1
ATOM 842 C CA . ASP A 1 103 ? 26.879 25.709 -10.470 1.00 38.50 103 ASP A CA 1
ATOM 843 C C . ASP A 1 103 ? 26.260 27.026 -9.857 1.00 38.50 103 ASP A C 1
ATOM 845 O O . ASP A 1 103 ? 25.059 27.291 -9.965 1.00 38.50 103 ASP A O 1
ATOM 849 N N . ASN A 1 104 ? 27.118 27.832 -9.202 1.00 40.78 104 ASN A N 1
ATOM 850 C CA . ASN A 1 104 ? 27.196 29.266 -8.827 1.00 40.78 104 ASN A CA 1
ATOM 851 C C . ASN A 1 104 ? 26.000 30.087 -8.314 1.00 40.78 104 ASN A C 1
ATOM 853 O O . ASN A 1 104 ? 26.229 31.083 -7.625 1.00 40.78 104 ASN A O 1
ATOM 857 N N . TYR A 1 105 ? 24.750 29.687 -8.530 1.00 45.72 105 TYR A N 1
ATOM 858 C CA . TYR A 1 105 ? 23.577 30.410 -7.999 1.00 45.72 105 TYR A CA 1
ATOM 859 C C . TYR A 1 105 ? 22.857 29.667 -6.862 1.00 45.72 105 TYR A C 1
ATOM 861 O O . TYR A 1 105 ? 21.784 30.072 -6.423 1.00 45.72 105 TYR A O 1
ATOM 869 N N . LYS A 1 106 ? 23.496 28.614 -6.328 1.00 41.94 106 LYS A N 1
ATOM 870 C CA . LYS A 1 106 ? 23.202 27.948 -5.043 1.00 41.94 106 LYS A CA 1
ATOM 871 C C . LYS A 1 106 ? 21.764 27.478 -4.781 1.00 41.94 106 LYS A C 1
ATOM 873 O O . LYS A 1 106 ? 21.464 27.165 -3.636 1.00 41.94 106 LYS A O 1
ATOM 878 N N . VAL A 1 107 ? 20.902 27.321 -5.783 1.00 41.75 107 VAL A N 1
ATOM 879 C CA . VAL A 1 107 ? 19.706 26.471 -5.650 1.00 41.75 107 VAL A CA 1
ATOM 880 C C . VAL A 1 107 ? 19.354 25.842 -6.996 1.00 41.75 107 VAL A C 1
ATOM 882 O O . VAL A 1 107 ? 18.891 26.530 -7.901 1.00 41.75 107 VAL A O 1
ATOM 885 N N . SER A 1 108 ? 19.488 24.520 -7.106 1.00 36.69 108 SER A N 1
ATOM 886 C CA . SER A 1 108 ? 18.737 23.732 -8.087 1.00 36.69 108 SER A CA 1
ATOM 887 C C . SER A 1 108 ? 18.533 22.295 -7.593 1.00 36.69 108 SER A C 1
ATOM 889 O O . SER A 1 108 ? 19.473 21.535 -7.381 1.00 36.69 108 SER A O 1
ATOM 891 N N . PHE A 1 109 ? 17.265 21.918 -7.397 1.00 43.25 109 PHE A N 1
ATOM 892 C CA . PHE A 1 109 ? 16.842 20.529 -7.231 1.00 43.25 109 PHE A CA 1
ATOM 893 C C . PHE A 1 109 ? 16.464 19.981 -8.606 1.00 43.25 109 PHE A C 1
ATOM 895 O O . PHE A 1 109 ? 15.357 20.206 -9.093 1.00 43.25 109 PHE A O 1
ATOM 902 N N . ARG A 1 110 ? 17.377 19.236 -9.228 1.00 38.53 110 ARG A N 1
ATOM 903 C CA . ARG A 1 110 ? 17.048 18.338 -10.336 1.00 38.53 110 ARG A CA 1
ATOM 904 C C . ARG A 1 110 ? 17.897 17.088 -10.185 1.00 38.53 110 ARG A C 1
ATOM 906 O O . ARG A 1 110 ? 19.023 17.013 -10.652 1.00 38.53 110 ARG A O 1
ATOM 913 N N . GLY A 1 111 ? 17.376 16.123 -9.433 1.00 40.94 111 GLY A N 1
ATOM 914 C CA . GLY A 1 111 ? 17.993 14.807 -9.402 1.00 40.94 111 GLY A CA 1
ATOM 915 C C . GLY A 1 111 ? 17.664 14.104 -10.704 1.00 40.94 111 GLY A C 1
ATOM 916 O O . GLY A 1 111 ? 16.615 13.477 -10.778 1.00 40.94 111 GLY A O 1
ATOM 917 N N . GLU A 1 112 ? 18.520 14.236 -11.712 1.00 43.16 112 GLU A N 1
ATOM 918 C CA . GLU A 1 112 ? 18.539 13.286 -12.819 1.00 43.16 112 GLU A CA 1
ATOM 919 C C . GLU A 1 112 ? 19.039 11.955 -12.239 1.00 43.16 112 GLU A C 1
ATOM 921 O O . GLU A 1 112 ? 20.219 11.772 -11.938 1.00 43.16 112 GLU A O 1
ATOM 926 N N . VAL A 1 113 ? 18.094 11.065 -11.928 1.00 47.44 113 VAL A N 1
ATOM 927 C CA . VAL A 1 113 ? 18.355 9.744 -11.350 1.00 47.44 113 VAL A CA 1
ATOM 928 C C . VAL A 1 113 ? 18.852 8.837 -12.477 1.00 47.44 113 VAL A C 1
ATOM 930 O O . VAL A 1 113 ? 18.099 8.053 -13.035 1.00 47.44 113 VAL A O 1
ATOM 933 N N . TYR A 1 114 ? 20.131 8.940 -12.844 1.00 52.69 114 TYR A N 1
ATOM 934 C CA . TYR A 1 114 ? 20.696 8.074 -13.895 1.00 52.69 114 TYR A CA 1
ATOM 935 C C . TYR A 1 114 ? 20.823 6.600 -13.476 1.00 52.69 114 TYR A C 1
ATOM 937 O O . TYR A 1 114 ? 21.076 5.737 -14.315 1.00 52.69 114 TYR A O 1
ATOM 945 N N . LYS A 1 115 ? 20.618 6.293 -12.191 1.00 56.88 115 LYS A N 1
ATOM 946 C CA . LYS A 1 115 ? 20.436 4.928 -11.699 1.00 56.88 115 LYS A CA 1
ATOM 947 C C . LYS A 1 115 ? 19.764 4.965 -10.333 1.00 56.88 115 LYS A C 1
ATOM 949 O O . LYS A 1 115 ? 20.357 5.463 -9.374 1.00 56.88 115 LYS A O 1
ATOM 954 N N . ASN A 1 116 ? 18.536 4.474 -10.235 1.00 62.28 116 ASN A N 1
ATOM 955 C CA . ASN A 1 116 ? 17.919 4.243 -8.937 1.00 62.28 116 ASN A CA 1
ATOM 956 C C . ASN A 1 116 ? 18.384 2.884 -8.406 1.00 62.28 116 ASN A C 1
ATOM 958 O O . ASN A 1 116 ? 17.908 1.842 -8.850 1.00 62.28 116 ASN A O 1
ATOM 962 N N . ASP A 1 117 ? 19.340 2.899 -7.479 1.00 73.50 117 ASP A N 1
ATOM 963 C CA . ASP A 1 117 ? 19.849 1.678 -6.858 1.00 73.50 117 ASP A CA 1
ATOM 964 C C . ASP A 1 117 ? 18.959 1.304 -5.671 1.00 73.50 117 ASP A C 1
ATOM 966 O O . ASP A 1 117 ? 19.202 1.671 -4.515 1.00 73.50 117 ASP A O 1
ATOM 970 N N . ILE A 1 118 ? 17.850 0.641 -5.988 1.00 82.19 118 ILE A N 1
ATOM 971 C CA . ILE A 1 118 ? 16.943 0.096 -4.987 1.00 82.19 118 ILE A CA 1
ATOM 972 C C . ILE A 1 118 ? 17.585 -1.135 -4.370 1.00 82.19 118 ILE A C 1
ATOM 974 O O . ILE A 1 118 ? 17.832 -2.130 -5.044 1.00 82.19 118 ILE A O 1
ATOM 978 N N . LYS A 1 119 ? 17.770 -1.096 -3.053 1.00 87.06 119 LYS A N 1
ATOM 979 C CA . LYS A 1 119 ? 18.226 -2.235 -2.253 1.00 87.06 119 LYS A CA 1
ATOM 980 C C . LYS A 1 119 ? 17.082 -3.201 -1.959 1.00 87.06 119 LYS A C 1
ATOM 982 O O . LYS A 1 119 ? 17.291 -4.409 -1.897 1.00 87.06 119 LYS A O 1
ATOM 987 N N . LYS A 1 120 ? 15.870 -2.670 -1.772 1.00 90.44 120 LYS A N 1
ATOM 988 C CA . LYS A 1 120 ? 14.670 -3.428 -1.408 1.00 90.44 120 LYS A CA 1
ATOM 989 C C . LYS A 1 120 ? 13.423 -2.737 -1.943 1.00 90.44 120 LYS A C 1
ATOM 991 O O . LYS A 1 120 ? 13.290 -1.529 -1.793 1.00 90.44 120 LYS A O 1
ATOM 996 N N . PHE A 1 121 ? 12.494 -3.507 -2.496 1.00 91.69 121 PHE A N 1
ATOM 997 C CA . PHE A 1 121 ? 11.148 -3.033 -2.798 1.00 91.69 121 PHE A CA 1
ATOM 998 C C . PHE A 1 121 ? 10.175 -4.201 -2.684 1.00 91.69 121 PHE A C 1
ATOM 1000 O O . PHE A 1 121 ? 10.006 -4.988 -3.617 1.00 91.69 121 PHE A O 1
ATOM 1007 N N . LEU A 1 122 ? 9.586 -4.322 -1.498 1.00 93.75 122 LEU A N 1
ATOM 1008 C CA . LEU A 1 122 ? 8.567 -5.310 -1.183 1.00 93.75 122 LEU A CA 1
ATOM 1009 C C . LEU A 1 122 ? 7.217 -4.617 -1.052 1.00 93.75 122 LEU A C 1
ATOM 1011 O O . LEU A 1 122 ? 7.126 -3.485 -0.571 1.00 93.75 122 LEU A O 1
ATOM 1015 N N . VAL A 1 123 ? 6.166 -5.317 -1.453 1.00 93.25 123 VAL A N 1
ATOM 1016 C CA . VAL A 1 123 ? 4.791 -4.885 -1.239 1.00 93.25 123 VAL A CA 1
ATOM 1017 C C . VAL A 1 123 ? 4.037 -6.002 -0.540 1.00 93.25 123 VAL A C 1
ATOM 1019 O O . VAL A 1 123 ? 3.885 -7.090 -1.087 1.00 93.25 123 VAL A O 1
ATOM 1022 N N . LYS A 1 124 ? 3.559 -5.722 0.670 1.00 94.44 124 LYS A N 1
ATOM 1023 C CA . LYS A 1 124 ? 2.731 -6.632 1.464 1.00 94.44 124 LYS A CA 1
ATOM 1024 C C . LYS A 1 124 ? 1.266 -6.288 1.280 1.00 94.44 124 LYS A C 1
ATOM 1026 O O . LYS A 1 124 ? 0.883 -5.118 1.342 1.00 94.44 124 LYS A O 1
ATOM 1031 N N . ILE A 1 125 ? 0.456 -7.312 1.069 1.00 93.31 125 ILE A N 1
ATOM 1032 C CA . ILE A 1 125 ? -0.969 -7.191 0.795 1.00 93.31 125 ILE A CA 1
ATOM 1033 C C . ILE A 1 125 ? -1.715 -7.894 1.919 1.00 93.31 125 ILE A C 1
ATOM 1035 O O . ILE A 1 125 ? -1.482 -9.071 2.200 1.00 93.31 125 ILE A O 1
ATOM 1039 N N . TYR A 1 126 ? -2.619 -7.158 2.552 1.00 93.62 126 TYR A N 1
ATOM 1040 C CA . TYR A 1 126 ? -3.456 -7.633 3.640 1.00 93.62 126 TYR A CA 1
ATOM 1041 C C . TYR A 1 126 ? -4.909 -7.644 3.199 1.00 93.62 126 TYR A C 1
ATOM 1043 O O . TYR A 1 126 ? -5.376 -6.694 2.570 1.00 93.62 126 TYR A O 1
ATOM 1051 N N . ASP A 1 127 ? -5.635 -8.690 3.568 1.00 91.88 127 ASP A N 1
ATOM 1052 C CA . ASP A 1 127 ? -7.085 -8.707 3.433 1.00 91.88 127 ASP A CA 1
ATOM 1053 C C . ASP A 1 127 ? -7.723 -7.802 4.497 1.00 91.88 127 ASP A C 1
ATOM 1055 O O . ASP A 1 127 ? -7.435 -7.909 5.693 1.00 91.88 127 ASP A O 1
ATOM 1059 N N . ILE A 1 128 ? -8.591 -6.894 4.054 1.00 88.94 128 ILE A N 1
ATOM 1060 C CA . ILE A 1 128 ? -9.144 -5.833 4.903 1.00 88.94 128 ILE A CA 1
ATOM 1061 C C . ILE A 1 128 ? -10.171 -6.347 5.925 1.00 88.94 128 ILE A C 1
ATOM 1063 O O . ILE A 1 128 ? -10.377 -5.740 6.979 1.00 88.94 128 ILE A O 1
ATOM 1067 N N . GLY A 1 129 ? -10.831 -7.470 5.631 1.00 88.44 129 GLY A N 1
ATOM 1068 C CA . GLY A 1 129 ? -11.828 -8.065 6.520 1.00 88.44 129 GLY A CA 1
ATOM 1069 C C . GLY A 1 129 ? -11.195 -8.896 7.634 1.00 88.44 129 GLY A C 1
ATOM 1070 O O . GLY A 1 129 ? -11.662 -8.891 8.774 1.00 88.44 129 GLY A O 1
ATOM 1071 N N . THR A 1 130 ? -10.118 -9.606 7.311 1.00 91.44 130 THR A N 1
ATOM 1072 C CA . THR A 1 130 ? -9.461 -10.568 8.204 1.00 91.44 130 THR A CA 1
ATOM 1073 C C . THR A 1 130 ? -8.187 -10.035 8.845 1.00 91.44 130 THR A C 1
ATOM 1075 O O . THR A 1 130 ? -7.720 -10.634 9.813 1.00 91.44 130 THR A O 1
ATOM 1078 N N . ASN A 1 131 ? -7.636 -8.922 8.346 1.00 92.00 131 ASN A N 1
ATOM 1079 C CA . ASN A 1 131 ? -6.362 -8.337 8.772 1.00 92.00 131 ASN A CA 1
ATOM 1080 C C . ASN A 1 131 ? -5.133 -9.232 8.538 1.00 92.00 131 ASN A C 1
ATOM 1082 O O . ASN A 1 131 ? -4.061 -8.965 9.084 1.00 92.00 131 ASN A O 1
ATOM 1086 N N . ARG A 1 132 ? -5.267 -10.303 7.751 1.00 94.62 132 ARG A N 1
ATOM 1087 C CA . ARG A 1 132 ? -4.177 -11.250 7.489 1.00 94.62 132 ARG A CA 1
ATOM 1088 C C . ARG A 1 132 ? -3.382 -10.826 6.268 1.00 94.62 132 ARG A C 1
ATOM 1090 O O . ARG A 1 132 ? -3.961 -10.402 5.272 1.00 94.62 132 ARG A O 1
ATOM 1097 N N . GLU A 1 133 ? -2.064 -10.977 6.349 1.00 95.00 133 GLU A N 1
ATOM 1098 C CA . GLU A 1 133 ? -1.199 -10.914 5.171 1.00 95.00 133 GLU A CA 1
ATOM 1099 C C . GLU A 1 133 ? -1.575 -12.078 4.252 1.00 95.00 133 GLU A C 1
ATOM 1101 O O . GLU A 1 133 ? -1.578 -13.231 4.686 1.00 95.00 133 GLU A O 1
ATOM 1106 N N . ILE A 1 134 ? -1.946 -11.770 3.012 1.00 94.19 134 ILE A N 1
ATOM 1107 C CA . ILE A 1 134 ? -2.358 -12.771 2.021 1.00 94.19 134 ILE A CA 1
ATOM 1108 C C . ILE A 1 134 ? -1.304 -12.975 0.940 1.00 94.19 134 ILE A C 1
ATOM 1110 O O . ILE A 1 134 ? -1.275 -14.031 0.313 1.00 94.19 134 ILE A O 1
ATOM 1114 N N . LYS A 1 135 ? -0.459 -11.967 0.702 1.00 93.06 135 LYS A N 1
ATOM 1115 C CA . LYS A 1 135 ? 0.518 -11.985 -0.381 1.00 93.06 135 LYS A CA 1
ATOM 1116 C C . LYS A 1 135 ? 1.638 -10.980 -0.135 1.00 93.06 135 LYS A C 1
ATOM 1118 O O . LYS A 1 135 ? 1.408 -9.900 0.409 1.00 93.06 135 LYS A O 1
ATOM 1123 N N . GLU A 1 136 ? 2.832 -11.329 -0.592 1.00 94.88 136 GLU A N 1
ATOM 1124 C CA . GLU A 1 136 ? 3.988 -10.441 -0.657 1.00 94.88 136 GLU A CA 1
ATOM 1125 C C . GLU A 1 136 ? 4.534 -10.453 -2.086 1.00 94.88 136 GLU A C 1
ATOM 1127 O O . GLU A 1 136 ? 4.775 -11.514 -2.659 1.00 94.88 136 GLU A O 1
ATOM 1132 N N . VAL A 1 137 ? 4.715 -9.269 -2.667 1.00 94.19 137 VAL A N 1
ATOM 1133 C CA . VAL A 1 137 ? 5.245 -9.081 -4.018 1.00 94.19 137 VAL A CA 1
ATOM 1134 C C . VAL A 1 137 ? 6.639 -8.479 -3.918 1.00 94.19 137 VAL A C 1
ATOM 1136 O O . VAL A 1 137 ? 6.827 -7.395 -3.358 1.00 94.19 137 VAL A O 1
ATOM 1139 N N . ASN A 1 138 ? 7.623 -9.162 -4.499 1.00 94.88 138 ASN A N 1
ATOM 1140 C CA . ASN A 1 138 ? 8.983 -8.650 -4.616 1.00 94.88 138 ASN A CA 1
ATOM 1141 C C . ASN A 1 138 ? 9.130 -7.835 -5.907 1.00 94.88 138 ASN A C 1
ATOM 1143 O O . ASN A 1 138 ? 9.579 -8.339 -6.935 1.00 94.88 138 ASN A O 1
ATOM 1147 N N . VAL A 1 139 ? 8.746 -6.559 -5.840 1.00 93.38 139 VAL A N 1
ATOM 1148 C CA . VAL A 1 139 ? 8.815 -5.631 -6.978 1.00 93.38 139 VAL A CA 1
ATOM 1149 C C . VAL A 1 139 ? 10.257 -5.450 -7.444 1.00 93.38 139 VAL A C 1
ATOM 1151 O O . VAL A 1 139 ? 10.502 -5.377 -8.643 1.00 93.38 139 VAL A O 1
ATOM 1154 N N . LYS A 1 140 ? 11.227 -5.439 -6.519 1.00 92.69 140 LYS A N 1
ATOM 1155 C CA . LYS A 1 140 ? 12.649 -5.332 -6.876 1.00 92.69 140 LYS A CA 1
ATOM 1156 C C . LYS A 1 140 ? 13.065 -6.444 -7.840 1.00 92.69 140 LYS A C 1
ATOM 1158 O O . LYS A 1 140 ? 13.715 -6.152 -8.831 1.00 92.69 140 LYS A O 1
ATOM 1163 N N . LYS A 1 141 ? 12.650 -7.688 -7.580 1.00 93.38 141 LYS A N 1
ATOM 1164 C CA . LYS A 1 141 ? 12.961 -8.827 -8.453 1.00 93.38 141 LYS A CA 1
ATOM 1165 C C . LYS A 1 141 ? 12.439 -8.611 -9.878 1.00 93.38 141 LYS A C 1
ATOM 1167 O O . LYS A 1 141 ? 13.182 -8.832 -10.821 1.00 93.38 141 LYS A O 1
ATOM 1172 N N . ILE A 1 142 ? 11.207 -8.119 -10.021 1.00 93.94 142 ILE A N 1
ATOM 1173 C CA . ILE A 1 142 ? 10.623 -7.809 -11.336 1.00 93.94 142 ILE A CA 1
ATOM 1174 C C . ILE A 1 142 ? 11.460 -6.743 -12.051 1.00 93.94 142 ILE A C 1
ATOM 1176 O O . ILE A 1 142 ? 11.775 -6.893 -13.223 1.00 93.94 142 ILE A O 1
ATOM 1180 N N . ILE A 1 143 ? 11.862 -5.684 -11.349 1.00 91.69 143 ILE A N 1
ATOM 1181 C CA . ILE A 1 143 ? 12.690 -4.621 -11.933 1.00 91.69 143 ILE A CA 1
ATOM 1182 C C . ILE A 1 143 ? 14.078 -5.145 -12.326 1.00 91.69 143 ILE A C 1
ATOM 1184 O O . ILE A 1 143 ? 14.546 -4.845 -13.415 1.00 91.69 143 ILE A O 1
ATOM 1188 N N . ASP A 1 144 ? 14.718 -5.960 -11.483 1.00 90.69 144 ASP A N 1
ATOM 1189 C CA . ASP A 1 144 ? 16.038 -6.539 -11.770 1.00 90.69 144 ASP A CA 1
ATOM 1190 C C . ASP A 1 144 ? 16.019 -7.472 -12.998 1.00 90.69 144 ASP A C 1
ATOM 1192 O O . ASP A 1 144 ? 17.021 -7.587 -13.700 1.00 90.69 144 ASP A O 1
ATOM 1196 N N . GLU A 1 145 ? 14.892 -8.142 -13.256 1.00 92.88 145 GLU A N 1
ATOM 1197 C CA . GLU A 1 145 ? 14.691 -9.028 -14.411 1.00 92.88 145 GLU A CA 1
ATOM 1198 C C . GLU A 1 145 ? 14.398 -8.266 -15.718 1.00 92.88 145 GLU A C 1
ATOM 1200 O O . GLU A 1 145 ? 14.412 -8.875 -16.787 1.00 92.88 145 GLU A O 1
ATOM 1205 N N . ASN A 1 146 ? 14.155 -6.950 -15.658 1.00 91.12 146 ASN A N 1
ATOM 1206 C CA . ASN A 1 146 ? 13.809 -6.120 -16.813 1.00 91.12 146 ASN A CA 1
ATOM 1207 C C . ASN A 1 146 ? 14.789 -4.947 -16.961 1.00 91.12 146 ASN A C 1
ATOM 1209 O O . ASN A 1 146 ? 14.602 -3.883 -16.375 1.00 91.12 146 ASN A O 1
ATOM 1213 N N . GLU A 1 147 ? 15.808 -5.112 -17.807 1.00 88.12 147 GLU A N 1
ATOM 1214 C CA . GLU A 1 147 ? 16.864 -4.104 -17.989 1.00 88.12 147 GLU A CA 1
ATOM 1215 C C . GLU A 1 147 ? 16.369 -2.759 -18.548 1.00 88.12 147 GLU A C 1
ATOM 1217 O O . GLU A 1 147 ? 16.996 -1.729 -18.301 1.00 88.12 147 GLU A O 1
ATOM 1222 N N . ASP A 1 148 ? 15.234 -2.749 -19.250 1.00 87.56 148 ASP A N 1
ATOM 1223 C CA . ASP A 1 148 ? 14.682 -1.572 -19.930 1.00 87.56 148 ASP A CA 1
ATOM 1224 C C . ASP A 1 148 ? 13.933 -0.594 -19.025 1.00 87.56 148 ASP A C 1
ATOM 1226 O O . ASP A 1 148 ? 13.580 0.509 -19.454 1.00 87.56 148 ASP A O 1
ATOM 1230 N N . ILE A 1 149 ? 13.666 -0.978 -17.780 1.00 88.25 149 ILE A N 1
ATOM 1231 C CA . ILE A 1 149 ? 12.895 -0.170 -16.840 1.00 88.25 149 ILE A CA 1
ATOM 1232 C C . ILE A 1 149 ? 13.667 0.030 -15.544 1.00 88.25 149 ILE A C 1
ATOM 1234 O O . ILE A 1 149 ? 14.472 -0.793 -15.121 1.00 88.25 149 ILE A O 1
ATOM 1238 N N . GLN A 1 150 ? 13.394 1.142 -14.880 1.00 86.12 150 GLN A N 1
ATOM 1239 C CA . GLN A 1 150 ? 13.814 1.355 -13.507 1.00 86.12 150 GLN A CA 1
ATOM 1240 C C . GLN A 1 150 ? 12.705 2.039 -12.721 1.00 86.12 150 GLN A C 1
ATOM 1242 O O . GLN A 1 150 ? 11.767 2.624 -13.256 1.00 86.12 150 GLN A O 1
ATOM 1247 N N . VAL A 1 151 ? 12.816 1.975 -11.407 1.00 82.31 151 VAL A N 1
ATOM 1248 C CA . VAL A 1 151 ? 11.883 2.644 -10.507 1.00 82.31 151 VAL A CA 1
ATOM 1249 C C . VAL A 1 151 ? 12.203 4.140 -10.464 1.00 82.31 151 VAL A C 1
ATOM 1251 O O . VAL A 1 151 ? 13.379 4.500 -10.398 1.00 82.31 151 VAL A O 1
ATOM 1254 N N . GLN A 1 152 ? 11.188 5.011 -10.422 1.00 73.50 152 GLN A N 1
ATOM 1255 C CA . GLN A 1 152 ? 11.312 6.481 -10.512 1.00 73.50 152 GLN A CA 1
ATOM 1256 C C . GLN A 1 152 ? 11.923 7.150 -9.253 1.00 73.50 152 GLN A C 1
ATOM 1258 O O . GLN A 1 152 ? 11.666 8.311 -8.917 1.00 73.50 152 GLN A O 1
ATOM 1263 N N . GLY A 1 153 ? 12.720 6.415 -8.478 1.00 66.94 153 GLY A N 1
ATOM 1264 C CA . GLY A 1 153 ? 13.263 6.879 -7.209 1.00 66.94 153 GLY A CA 1
ATOM 1265 C C . GLY A 1 153 ? 12.171 7.077 -6.170 1.00 66.94 153 GLY A C 1
ATOM 1266 O O . GLY A 1 153 ? 11.235 6.290 -6.036 1.00 66.94 153 GLY A O 1
ATOM 1267 N N . PHE A 1 154 ? 12.288 8.195 -5.470 1.00 58.34 154 PHE A N 1
ATOM 1268 C CA . PHE A 1 154 ? 11.331 8.668 -4.479 1.00 58.34 154 PHE A CA 1
ATOM 1269 C C . PHE A 1 154 ? 9.902 8.873 -5.029 1.00 58.34 154 PHE A C 1
ATOM 1271 O O . PHE A 1 154 ? 8.942 8.817 -4.267 1.00 58.34 154 PHE A O 1
ATOM 1278 N N . LEU A 1 155 ? 9.728 9.088 -6.340 1.00 58.94 155 LEU A N 1
ATOM 1279 C CA . LEU A 1 155 ? 8.409 9.315 -6.957 1.00 58.94 155 LEU A CA 1
ATOM 1280 C C . LEU A 1 155 ? 7.633 8.023 -7.236 1.00 58.94 155 LEU A C 1
ATOM 1282 O O . LEU A 1 155 ? 6.603 8.043 -7.909 1.00 58.94 155 LEU A O 1
ATOM 1286 N N . SER A 1 156 ? 8.114 6.897 -6.720 1.00 66.50 156 SER A N 1
ATOM 1287 C CA . SER A 1 156 ? 7.533 5.586 -6.985 1.00 66.50 156 SER A CA 1
ATOM 1288 C C . SER A 1 156 ? 6.271 5.397 -6.165 1.00 66.50 156 SER A C 1
ATOM 1290 O O . SER A 1 156 ? 6.286 4.876 -5.052 1.00 66.50 156 SER A O 1
ATOM 1292 N N . ILE A 1 157 ? 5.169 5.898 -6.710 1.00 68.56 157 ILE A N 1
ATOM 1293 C CA . ILE A 1 157 ? 3.843 5.756 -6.127 1.00 68.56 157 ILE A CA 1
ATOM 1294 C C . ILE A 1 157 ? 3.377 4.324 -6.371 1.00 68.56 157 ILE A C 1
ATOM 1296 O O . ILE A 1 157 ? 3.419 3.831 -7.501 1.00 68.56 157 ILE A O 1
ATOM 1300 N N . VAL A 1 158 ? 2.931 3.689 -5.290 1.00 78.75 158 VAL A N 1
ATOM 1301 C CA . VAL A 1 158 ? 2.252 2.402 -5.328 1.00 78.75 158 VAL A CA 1
ATOM 1302 C C . VAL A 1 158 ? 0.756 2.631 -5.175 1.00 78.75 158 VAL A C 1
ATOM 1304 O O . VAL A 1 158 ? 0.306 3.165 -4.158 1.00 78.75 158 VAL A O 1
ATOM 1307 N N . GLU A 1 159 ? -0.011 2.226 -6.178 1.00 80.25 159 GLU A N 1
ATOM 1308 C CA . GLU A 1 159 ? -1.473 2.299 -6.188 1.00 80.25 159 GLU A CA 1
ATOM 1309 C C . GLU A 1 159 ? -2.064 0.920 -6.516 1.00 80.25 159 GLU A C 1
ATOM 1311 O O . GLU A 1 159 ? -1.345 -0.074 -6.643 1.00 80.25 159 GLU A O 1
ATOM 1316 N N . ALA A 1 160 ? -3.389 0.842 -6.599 1.00 80.88 160 ALA A N 1
ATOM 1317 C CA . ALA A 1 160 ? -4.078 -0.340 -7.089 1.00 80.88 160 ALA A CA 1
ATOM 1318 C C . ALA A 1 160 ? -5.191 0.065 -8.054 1.00 80.88 160 ALA A C 1
ATOM 1320 O O . ALA A 1 160 ? -5.902 1.043 -7.819 1.00 80.88 160 ALA A O 1
ATOM 1321 N N . GLU A 1 161 ? -5.340 -0.694 -9.135 1.00 78.56 161 GLU A N 1
ATOM 1322 C CA . GLU A 1 161 ? -6.316 -0.453 -10.200 1.00 78.56 161 GLU A CA 1
ATOM 1323 C C . GLU A 1 161 ? -7.009 -1.774 -10.561 1.00 78.56 161 GLU A C 1
ATOM 1325 O O . GLU A 1 161 ? -6.392 -2.836 -10.525 1.00 78.56 161 GLU A O 1
ATOM 1330 N N . ILE A 1 162 ? -8.291 -1.713 -10.929 1.00 78.44 162 ILE A N 1
ATOM 1331 C CA . ILE A 1 162 ? -8.944 -2.811 -11.650 1.00 78.44 162 ILE A CA 1
ATOM 1332 C C . ILE A 1 162 ? -8.758 -2.553 -13.141 1.00 78.44 162 ILE A C 1
ATOM 1334 O O . ILE A 1 162 ? -9.2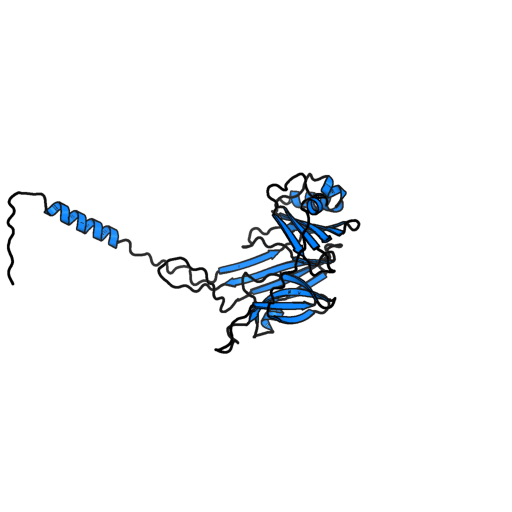30 -1.540 -13.659 1.00 78.44 162 ILE A O 1
ATOM 1338 N N . TYR A 1 163 ? -8.092 -3.469 -13.832 1.00 77.00 163 TYR A N 1
ATOM 1339 C CA . TYR A 1 163 ? -7.899 -3.415 -15.275 1.00 77.00 163 TYR A CA 1
ATOM 1340 C C . TYR A 1 163 ? -8.469 -4.689 -15.893 1.00 77.00 163 TYR A C 1
ATOM 1342 O O . TYR A 1 163 ? -8.068 -5.783 -15.518 1.00 77.00 163 TYR A O 1
ATOM 1350 N N . ASN A 1 164 ? -9.427 -4.550 -16.816 1.00 80.69 164 ASN A N 1
ATOM 1351 C CA . ASN A 1 164 ? -10.166 -5.679 -17.397 1.00 80.69 164 ASN A CA 1
ATOM 1352 C C . ASN A 1 164 ? -10.711 -6.647 -16.329 1.00 80.69 164 ASN A C 1
ATOM 1354 O O . ASN A 1 164 ? -10.500 -7.848 -16.421 1.00 80.69 164 ASN A O 1
ATOM 1358 N N . GLU A 1 165 ? -11.365 -6.100 -15.298 1.00 81.44 165 GLU A N 1
ATOM 1359 C CA . GLU A 1 165 ? -11.952 -6.851 -14.168 1.00 81.44 165 GLU A CA 1
ATOM 1360 C C . GLU A 1 165 ? -10.942 -7.552 -13.241 1.00 81.44 165 GLU A C 1
ATOM 1362 O O . GLU A 1 165 ? -11.330 -8.073 -12.198 1.00 81.44 165 GLU A O 1
ATOM 1367 N N . VAL A 1 166 ? -9.645 -7.471 -13.543 1.00 85.38 166 VAL A N 1
ATOM 1368 C CA . VAL A 1 166 ? -8.571 -8.071 -12.747 1.00 85.38 166 VAL A CA 1
ATOM 1369 C C . VAL A 1 166 ? -7.911 -7.010 -11.855 1.00 85.38 166 VAL A C 1
ATOM 1371 O O . VAL A 1 166 ? -7.660 -5.887 -12.309 1.00 85.38 166 VAL A O 1
ATOM 1374 N N . PRO A 1 167 ? -7.633 -7.317 -10.575 1.00 86.44 167 PRO A N 1
ATOM 1375 C CA . PRO A 1 167 ? -6.961 -6.400 -9.667 1.00 86.44 167 PRO A CA 1
ATOM 1376 C C . PRO A 1 167 ? -5.443 -6.379 -9.878 1.00 86.44 167 PRO A C 1
ATOM 1378 O O . PRO A 1 167 ? -4.764 -7.400 -9.786 1.00 86.44 167 PRO A O 1
ATOM 1381 N N . TYR A 1 168 ? -4.896 -5.182 -10.080 1.00 88.50 168 TYR A N 1
ATOM 1382 C CA . TYR A 1 168 ? -3.465 -4.952 -10.239 1.00 88.50 168 TYR A CA 1
ATOM 1383 C C . TYR A 1 168 ? -2.923 -4.030 -9.156 1.00 88.50 168 TYR A C 1
ATOM 1385 O O . TYR A 1 168 ? -3.515 -3.002 -8.825 1.00 88.50 168 TYR A O 1
ATOM 1393 N N . LEU A 1 169 ? -1.738 -4.377 -8.669 1.00 90.25 169 LEU A N 1
ATOM 1394 C CA . LEU A 1 169 ? -0.815 -3.447 -8.043 1.00 90.25 169 LEU A CA 1
ATOM 1395 C C . LEU A 1 169 ? -0.179 -2.603 -9.146 1.00 90.25 169 LEU A C 1
ATOM 1397 O O . LEU A 1 169 ? 0.316 -3.155 -10.130 1.00 90.25 169 LEU A O 1
ATOM 1401 N N . THR A 1 170 ?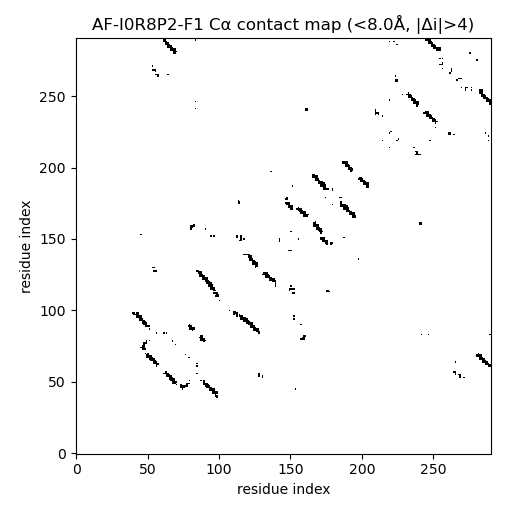 -0.155 -1.287 -8.979 1.00 89.19 170 THR A N 1
ATOM 1402 C CA . THR A 1 170 ? 0.523 -0.393 -9.917 1.00 89.19 170 THR A CA 1
ATOM 1403 C C . THR A 1 170 ? 1.713 0.281 -9.257 1.00 89.19 170 THR A C 1
ATOM 1405 O O . THR A 1 170 ? 1.640 0.729 -8.114 1.00 89.19 170 THR A O 1
ATOM 1408 N N . VAL A 1 171 ? 2.831 0.345 -9.979 1.00 90.12 171 VAL A N 1
ATOM 1409 C CA . VAL A 1 171 ? 4.072 0.974 -9.518 1.00 90.12 171 VAL A CA 1
ATOM 1410 C C . VAL A 1 171 ? 4.542 1.965 -10.574 1.00 90.12 171 VAL A C 1
ATOM 1412 O O . VAL A 1 171 ? 4.715 1.606 -11.740 1.00 90.12 171 VAL A O 1
ATOM 1415 N N . ARG A 1 172 ? 4.760 3.221 -10.171 1.00 87.38 172 ARG A N 1
ATOM 1416 C CA . ARG A 1 172 ? 5.417 4.230 -11.016 1.00 87.38 172 ARG A CA 1
ATOM 1417 C C . ARG A 1 172 ? 6.857 3.812 -11.306 1.00 87.38 172 ARG A C 1
ATOM 1419 O O . ARG A 1 172 ? 7.665 3.639 -10.393 1.00 87.38 172 ARG A O 1
ATOM 1426 N N . ILE A 1 173 ? 7.159 3.684 -12.586 1.00 88.50 173 ILE A N 1
ATOM 1427 C CA . ILE A 1 173 ? 8.476 3.345 -13.118 1.00 88.50 173 ILE A CA 1
ATOM 1428 C C . ILE A 1 173 ? 8.811 4.318 -14.251 1.00 88.50 173 ILE A C 1
ATOM 1430 O O . ILE A 1 173 ? 8.002 5.162 -14.634 1.00 88.50 173 ILE A O 1
ATOM 1434 N N . GLU A 1 174 ? 10.005 4.204 -14.796 1.00 85.44 174 GLU A N 1
ATOM 1435 C CA . GLU A 1 174 ? 10.452 4.935 -15.972 1.00 85.44 174 GLU A CA 1
ATOM 1436 C C . GLU A 1 174 ? 11.339 4.032 -16.828 1.00 85.44 174 GLU A C 1
ATOM 1438 O O . GLU A 1 174 ? 11.765 2.961 -16.383 1.00 85.44 174 GLU A O 1
ATOM 1443 N N . ARG A 1 175 ? 11.622 4.452 -18.061 1.00 84.50 175 ARG A N 1
ATOM 1444 C CA . ARG A 1 175 ? 12.610 3.748 -18.884 1.00 84.50 175 ARG A CA 1
ATOM 1445 C C . ARG A 1 175 ? 13.985 3.868 -18.244 1.00 84.50 175 ARG A C 1
ATOM 1447 O O . ARG A 1 175 ? 14.339 4.927 -17.731 1.00 84.50 175 ARG A O 1
ATOM 1454 N N . ASN A 1 176 ? 14.776 2.805 -18.313 1.00 80.50 176 ASN A N 1
ATOM 1455 C CA . ASN A 1 176 ? 16.162 2.846 -17.881 1.00 80.50 176 ASN A CA 1
ATOM 1456 C C . ASN A 1 176 ? 16.963 3.755 -18.830 1.00 80.50 176 ASN A C 1
ATOM 1458 O O . ASN A 1 176 ? 17.119 3.421 -20.005 1.00 80.50 176 ASN A O 1
ATOM 1462 N N . PRO A 1 177 ? 17.526 4.882 -18.357 1.00 73.12 177 PRO A N 1
ATOM 1463 C CA . PRO A 1 177 ? 18.281 5.801 -19.202 1.00 73.12 177 PRO A CA 1
ATOM 1464 C C . PRO A 1 177 ? 19.483 5.150 -19.889 1.00 73.12 177 PRO A C 1
ATOM 1466 O O . PRO A 1 177 ? 19.928 5.637 -20.922 1.00 73.12 177 PRO A O 1
ATOM 1469 N N . ASN A 1 178 ? 20.001 4.053 -19.328 1.00 75.69 178 ASN A N 1
ATOM 1470 C CA . ASN A 1 178 ? 21.149 3.332 -19.871 1.00 75.69 178 ASN A CA 1
ATOM 1471 C C . ASN A 1 178 ? 20.796 2.434 -21.067 1.00 75.69 178 ASN A C 1
ATOM 1473 O O . ASN A 1 178 ? 21.707 2.010 -21.773 1.00 75.69 178 ASN A O 1
ATOM 1477 N N . THR A 1 179 ? 19.512 2.139 -21.294 1.00 77.88 179 THR A N 1
ATOM 1478 C CA . THR A 1 179 ? 19.050 1.361 -22.457 1.00 77.88 179 THR A CA 1
ATOM 1479 C C . THR A 1 179 ? 18.399 2.235 -23.533 1.00 77.88 179 THR A C 1
ATOM 1481 O O . THR A 1 179 ? 18.142 1.766 -24.643 1.00 77.88 179 THR A O 1
ATOM 1484 N N . LEU A 1 180 ? 18.181 3.527 -23.250 1.00 73.81 180 LEU A N 1
ATOM 1485 C CA . LEU A 1 180 ? 17.644 4.483 -24.218 1.00 73.81 180 LEU A CA 1
ATOM 1486 C C . LEU A 1 180 ? 18.618 4.711 -25.381 1.00 73.81 180 LEU A C 1
ATOM 1488 O O . LEU A 1 180 ? 19.816 4.927 -25.195 1.00 73.81 180 LEU A O 1
ATOM 1492 N N . LYS A 1 181 ? 18.077 4.744 -26.600 1.00 75.69 181 LYS A N 1
ATOM 1493 C CA . LYS A 1 181 ? 18.804 5.231 -27.781 1.00 75.69 181 LYS A CA 1
ATOM 1494 C C . LYS A 1 181 ? 18.918 6.757 -27.731 1.00 75.69 181 LYS A C 1
ATOM 1496 O O . LYS A 1 181 ? 18.091 7.423 -27.115 1.00 75.69 181 LYS A O 1
ATOM 1501 N N . ASN A 1 182 ? 19.919 7.319 -28.414 1.00 63.47 182 ASN A N 1
ATOM 1502 C CA . ASN A 1 182 ? 20.250 8.754 -28.368 1.00 63.47 182 ASN A CA 1
ATOM 1503 C C . ASN A 1 182 ? 19.087 9.707 -28.725 1.00 63.47 182 ASN A C 1
ATOM 1505 O O . ASN A 1 182 ? 19.128 10.882 -28.366 1.00 63.47 182 ASN A O 1
ATOM 1509 N N . ASP A 1 183 ? 18.077 9.234 -29.452 1.00 70.06 183 ASP A N 1
ATOM 1510 C CA . ASP A 1 183 ? 16.892 9.981 -29.879 1.00 70.06 183 ASP A CA 1
ATOM 1511 C C . ASP A 1 183 ? 15.644 9.725 -29.011 1.00 70.06 183 ASP A C 1
ATOM 1513 O O . ASP A 1 183 ? 14.632 10.422 -29.152 1.00 70.06 183 ASP A O 1
ATOM 1517 N N . GLU A 1 184 ? 15.703 8.771 -28.080 1.00 69.19 184 GLU A N 1
ATOM 1518 C CA . GLU A 1 184 ? 14.594 8.434 -27.196 1.00 69.19 184 GLU A CA 1
ATOM 1519 C C . GLU A 1 184 ? 14.602 9.283 -25.920 1.00 69.19 184 GLU A C 1
ATOM 1521 O O . GLU A 1 184 ? 15.612 9.456 -25.240 1.00 69.19 184 GLU A O 1
ATOM 1526 N N . LYS A 1 185 ? 13.429 9.808 -25.554 1.00 69.94 185 LYS A N 1
ATOM 1527 C CA . LYS A 1 185 ? 13.238 10.500 -24.275 1.00 69.94 185 LYS A CA 1
ATOM 1528 C C . LYS A 1 185 ? 12.879 9.495 -23.190 1.00 69.94 185 LYS A C 1
ATOM 1530 O O . LYS A 1 185 ? 12.074 8.595 -23.435 1.00 69.94 185 LYS A O 1
ATOM 1535 N N . ASN A 1 186 ? 13.393 9.717 -21.980 1.00 70.12 186 ASN A N 1
ATOM 1536 C CA . ASN A 1 186 ? 12.888 9.015 -20.807 1.00 70.12 186 ASN A CA 1
ATOM 1537 C C . ASN A 1 186 ? 11.389 9.324 -20.638 1.00 70.12 186 ASN A C 1
ATOM 1539 O O . ASN A 1 186 ? 10.946 10.457 -20.862 1.00 70.12 186 ASN A O 1
ATOM 1543 N N . LYS A 1 187 ? 10.610 8.300 -20.301 1.00 76.19 187 LYS A N 1
ATOM 1544 C CA . LYS A 1 187 ? 9.159 8.374 -20.170 1.00 76.19 187 LYS A CA 1
ATOM 1545 C C . LYS A 1 187 ? 8.734 7.759 -18.852 1.00 76.19 187 LYS A C 1
ATOM 1547 O O . LYS A 1 187 ? 9.171 6.661 -18.517 1.00 76.19 187 LYS A O 1
ATOM 1552 N N . ASP A 1 188 ? 7.808 8.438 -18.189 1.00 82.81 188 ASP A N 1
ATOM 1553 C CA . ASP A 1 188 ? 7.060 7.872 -17.077 1.00 82.81 188 ASP A CA 1
ATOM 1554 C C . ASP A 1 188 ? 6.238 6.686 -17.576 1.00 82.81 188 ASP A C 1
ATOM 1556 O O . ASP A 1 188 ? 5.550 6.752 -18.601 1.00 82.81 188 ASP A O 1
ATOM 1560 N N . MET A 1 189 ? 6.296 5.603 -16.823 1.00 87.81 189 MET A N 1
ATOM 1561 C CA . MET A 1 189 ? 5.622 4.351 -17.108 1.00 87.81 189 MET A CA 1
ATOM 1562 C C . MET A 1 189 ? 4.928 3.849 -15.842 1.00 87.81 189 MET A C 1
ATOM 1564 O O . MET A 1 189 ? 5.164 4.317 -14.725 1.00 87.81 189 MET A O 1
ATOM 1568 N N . VAL A 1 190 ? 4.033 2.888 -16.020 1.00 90.25 190 VAL A N 1
ATOM 1569 C CA . VAL A 1 190 ? 3.385 2.186 -14.914 1.00 90.25 190 VAL A CA 1
ATOM 1570 C C . VAL A 1 190 ? 3.561 0.700 -15.124 1.00 90.25 190 VAL A C 1
ATOM 1572 O O . VAL A 1 190 ? 3.183 0.173 -16.171 1.00 90.25 190 VAL A O 1
ATOM 1575 N N . LEU A 1 191 ? 4.125 0.049 -14.114 1.00 93.38 191 LEU A N 1
ATOM 1576 C CA . LEU A 1 191 ? 4.190 -1.395 -13.989 1.00 93.38 191 LEU A CA 1
ATOM 1577 C C . LEU A 1 191 ? 2.898 -1.875 -13.334 1.00 93.38 191 LEU A C 1
ATOM 1579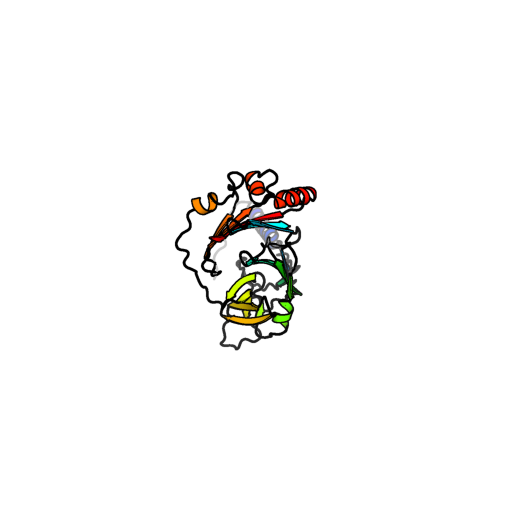 O O . LEU A 1 191 ? 2.543 -1.403 -12.258 1.00 93.38 191 LEU A O 1
ATOM 1583 N N . TYR A 1 192 ? 2.219 -2.802 -13.992 1.00 93.25 192 TYR A N 1
ATOM 1584 C CA . TYR A 1 192 ? 1.018 -3.483 -13.535 1.00 93.25 192 TYR A CA 1
ATOM 1585 C C . TYR A 1 192 ? 1.403 -4.898 -13.123 1.00 93.25 192 TYR A C 1
ATOM 1587 O O . TYR A 1 192 ? 1.891 -5.654 -13.956 1.00 93.25 192 TYR A O 1
ATOM 1595 N N . ILE A 1 193 ? 1.179 -5.255 -11.860 1.00 93.88 193 ILE A N 1
ATOM 1596 C CA . ILE A 1 193 ? 1.445 -6.594 -11.322 1.00 93.88 193 ILE A CA 1
ATOM 1597 C C . ILE A 1 193 ? 0.113 -7.194 -10.891 1.00 93.88 193 ILE A C 1
ATOM 1599 O O . ILE A 1 193 ? -0.586 -6.619 -10.054 1.00 93.88 193 ILE A O 1
ATOM 1603 N N . ASN A 1 194 ? -0.256 -8.316 -11.496 1.00 92.44 194 ASN A N 1
ATOM 1604 C CA . ASN A 1 194 ? -1.505 -9.005 -11.226 1.00 92.44 194 ASN A CA 1
ATOM 1605 C C . ASN A 1 194 ? -1.498 -9.528 -9.786 1.00 92.44 194 ASN A C 1
ATOM 1607 O O . ASN A 1 194 ? -0.615 -10.286 -9.372 1.00 92.44 194 ASN A O 1
ATOM 1611 N N . LEU A 1 195 ? -2.499 -9.117 -9.010 1.00 88.44 195 LEU A N 1
ATOM 1612 C CA . LEU A 1 195 ? -2.618 -9.520 -7.615 1.00 88.44 195 LEU A CA 1
ATOM 1613 C C . LEU A 1 195 ? -2.994 -10.997 -7.454 1.00 88.44 195 LEU A C 1
ATOM 1615 O O . LEU A 1 195 ? -2.716 -11.563 -6.399 1.00 88.44 195 LEU A O 1
ATOM 1619 N N . GLU A 1 196 ? -3.532 -11.642 -8.485 1.00 87.06 196 GLU A N 1
ATOM 1620 C CA . GLU A 1 196 ? -3.997 -13.030 -8.448 1.00 87.06 196 GLU A CA 1
ATOM 1621 C C . GLU A 1 196 ? -2.903 -14.026 -8.859 1.00 87.06 196 GLU A C 1
ATOM 1623 O O . GLU A 1 196 ? -2.668 -14.989 -8.132 1.00 87.06 196 GLU A O 1
ATOM 1628 N N . ASP A 1 197 ? -2.183 -13.773 -9.958 1.00 90.00 197 ASP A N 1
ATOM 1629 C CA . ASP A 1 197 ? -1.270 -14.758 -10.573 1.00 90.00 197 ASP A CA 1
ATOM 1630 C C . ASP A 1 197 ? 0.197 -14.312 -10.727 1.00 90.00 197 ASP A C 1
ATOM 1632 O O . ASP A 1 197 ? 0.997 -15.050 -11.296 1.00 90.00 197 ASP A O 1
ATOM 1636 N N . ASP A 1 198 ? 0.563 -13.127 -10.223 1.00 86.69 198 ASP A N 1
ATOM 1637 C CA . ASP A 1 198 ? 1.919 -12.547 -10.304 1.00 86.69 198 ASP A CA 1
ATOM 1638 C C . ASP A 1 198 ? 2.423 -12.197 -11.712 1.00 86.69 198 ASP A C 1
ATOM 1640 O O . ASP A 1 198 ? 3.540 -11.688 -11.853 1.00 86.69 198 ASP A O 1
ATOM 1644 N N . SER A 1 199 ? 1.613 -12.389 -12.757 1.00 94.25 199 SER A N 1
ATOM 1645 C CA . SER A 1 199 ? 1.941 -11.880 -14.088 1.00 94.25 199 SER A CA 1
ATOM 1646 C C . SER A 1 199 ? 2.033 -10.354 -14.075 1.00 94.25 199 SER A C 1
ATOM 1648 O O . SER A 1 199 ? 1.373 -9.671 -13.288 1.00 94.25 199 SER A O 1
ATOM 1650 N N . TYR A 1 200 ? 2.861 -9.788 -14.948 1.00 95.12 200 TYR A N 1
ATOM 1651 C CA . TYR A 1 200 ? 3.035 -8.343 -15.015 1.00 95.12 200 TYR A CA 1
ATOM 1652 C C . TYR A 1 200 ? 3.204 -7.843 -16.444 1.00 95.12 200 TYR A C 1
ATOM 1654 O O . TYR A 1 200 ? 3.610 -8.568 -17.350 1.00 95.12 200 TYR A O 1
ATOM 1662 N N . PHE A 1 201 ? 2.891 -6.567 -16.631 1.00 94.50 201 PHE A N 1
ATOM 1663 C CA . PHE A 1 201 ? 3.173 -5.817 -17.849 1.00 94.50 201 PHE A CA 1
ATOM 1664 C C . PHE A 1 201 ? 3.406 -4.350 -17.493 1.00 94.50 201 PHE A C 1
ATOM 1666 O O . PHE A 1 201 ? 3.031 -3.893 -16.416 1.00 94.50 201 PHE A O 1
ATOM 1673 N N . TYR A 1 202 ? 3.989 -3.574 -18.399 1.00 93.12 202 TYR A N 1
ATOM 1674 C CA . TYR A 1 202 ? 4.137 -2.136 -18.208 1.00 93.12 202 TYR A CA 1
ATOM 1675 C C . TYR A 1 202 ? 3.739 -1.353 -19.453 1.00 93.12 202 TYR A C 1
ATOM 1677 O O . TYR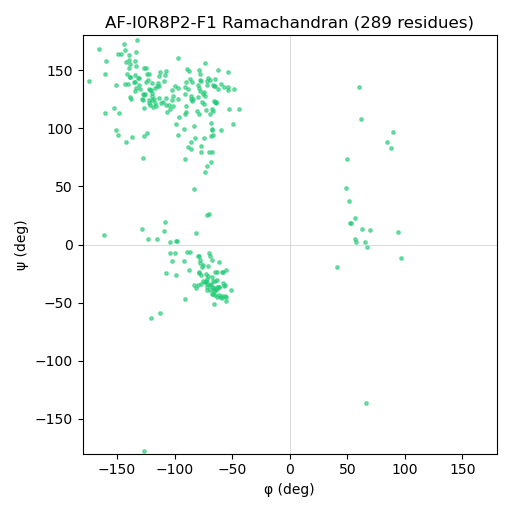 A 1 202 ? 3.794 -1.854 -20.575 1.00 93.12 202 TYR A O 1
ATOM 1685 N N . ARG A 1 203 ? 3.320 -0.101 -19.254 1.00 90.56 203 ARG A N 1
ATOM 1686 C CA . ARG A 1 203 ? 2.950 0.820 -20.339 1.00 90.56 203 ARG A CA 1
ATOM 1687 C C . ARG A 1 203 ? 3.299 2.261 -19.992 1.00 90.56 203 ARG A C 1
ATOM 1689 O O . ARG A 1 203 ? 3.498 2.583 -18.822 1.00 90.56 203 ARG A O 1
ATOM 1696 N N . ASP A 1 204 ? 3.311 3.125 -21.004 1.00 88.56 204 ASP A N 1
ATOM 1697 C CA . ASP A 1 204 ? 3.460 4.572 -20.829 1.00 88.56 204 ASP A CA 1
ATOM 1698 C C . ASP A 1 204 ? 2.408 5.106 -19.835 1.00 88.56 204 ASP A C 1
ATOM 1700 O O . ASP A 1 204 ? 1.224 4.745 -19.890 1.00 88.56 204 ASP A O 1
ATOM 1704 N N . PHE A 1 205 ? 2.837 5.974 -18.916 1.00 82.38 205 PHE A N 1
ATOM 1705 C CA . PHE A 1 205 ? 1.940 6.634 -17.977 1.00 82.38 205 PHE A CA 1
ATOM 1706 C C . PHE A 1 205 ? 1.062 7.633 -18.733 1.00 82.38 205 PHE A C 1
ATOM 1708 O O . PHE A 1 205 ? 1.522 8.668 -19.216 1.00 82.38 205 PHE A O 1
ATOM 1715 N N . VAL A 1 206 ? -0.233 7.337 -18.807 1.00 75.62 206 VAL A N 1
ATOM 1716 C CA . VAL A 1 206 ? -1.238 8.258 -19.339 1.00 75.62 206 VAL A CA 1
ATOM 1717 C C . VAL A 1 206 ? -1.999 8.841 -18.162 1.00 75.62 206 VAL A C 1
ATOM 1719 O O . VAL A 1 206 ? -2.681 8.115 -17.438 1.00 75.62 206 VAL A O 1
ATOM 1722 N N . ASN A 1 207 ? -1.894 10.157 -17.973 1.00 64.06 207 ASN A N 1
ATOM 1723 C CA . ASN A 1 207 ? -2.604 10.853 -16.909 1.00 64.06 207 ASN A CA 1
ATOM 1724 C C . ASN A 1 207 ? -4.113 10.845 -17.198 1.00 64.06 207 ASN A C 1
ATOM 1726 O O . ASN A 1 207 ? -4.634 11.690 -17.928 1.00 64.06 207 ASN A O 1
ATOM 1730 N N . LYS A 1 208 ? -4.816 9.855 -16.651 1.00 58.69 208 LYS A N 1
ATOM 1731 C CA . LYS A 1 208 ? -6.273 9.795 -16.681 1.00 58.69 208 LYS A CA 1
ATOM 1732 C C . LYS A 1 208 ? -6.803 10.662 -15.542 1.00 58.69 208 LYS A C 1
ATOM 1734 O O . LYS A 1 208 ? -6.975 10.194 -14.422 1.00 58.69 208 LYS A O 1
ATOM 1739 N N . TYR A 1 209 ? -7.078 11.935 -15.818 1.00 48.56 209 TYR A N 1
ATOM 1740 C CA . TYR A 1 209 ? -7.940 12.710 -14.928 1.00 48.56 209 TYR A CA 1
ATOM 1741 C C . TYR A 1 209 ? -9.356 12.136 -15.019 1.00 48.56 209 TYR A C 1
ATOM 1743 O O . TYR A 1 209 ? -10.097 12.436 -15.957 1.00 48.56 209 TYR A O 1
ATOM 1751 N N . ASN A 1 210 ? -9.738 11.299 -14.056 1.00 51.75 210 ASN A N 1
ATOM 1752 C CA . ASN A 1 210 ? -11.132 10.901 -13.914 1.00 51.75 210 ASN A CA 1
ATOM 1753 C C . ASN A 1 210 ? -11.957 12.142 -13.541 1.00 51.75 210 ASN A C 1
ATOM 1755 O O . ASN A 1 210 ? -11.682 12.812 -12.542 1.00 51.75 210 ASN A O 1
ATOM 1759 N N . LYS A 1 211 ? -12.966 12.466 -14.358 1.00 45.47 211 LYS A N 1
ATOM 1760 C CA . LYS A 1 211 ? -13.930 13.538 -14.083 1.00 45.47 211 LYS A CA 1
ATOM 1761 C C . LYS A 1 211 ? -14.781 13.147 -12.869 1.00 45.47 211 LYS A C 1
ATOM 1763 O O . LYS A 1 211 ? -15.786 12.464 -13.021 1.00 45.47 211 LYS A O 1
ATOM 1768 N N . VAL A 1 212 ? -14.403 13.584 -11.669 1.00 51.69 212 VAL A N 1
ATOM 1769 C CA . VAL A 1 212 ? -15.325 13.588 -10.521 1.00 51.69 212 VAL A CA 1
ATOM 1770 C C . VAL A 1 212 ? -16.339 14.706 -10.754 1.00 51.69 212 VAL A C 1
ATOM 1772 O O . VAL A 1 212 ? -15.968 15.879 -10.773 1.00 51.69 212 VAL A O 1
ATOM 1775 N N . VAL A 1 213 ? -17.614 14.360 -10.921 1.00 46.12 213 VAL A N 1
ATOM 1776 C CA . VAL A 1 213 ? -18.716 15.328 -11.011 1.00 46.12 213 VAL A CA 1
ATOM 1777 C C . VAL A 1 213 ? -19.259 15.561 -9.598 1.00 46.12 213 VAL A C 1
ATOM 1779 O O . VAL A 1 213 ? -20.316 15.062 -9.264 1.00 46.12 213 VAL A O 1
ATOM 1782 N N . CYS A 1 214 ? -18.499 16.296 -8.777 1.00 42.06 214 CYS A N 1
ATOM 1783 C CA . CYS A 1 214 ? -18.852 16.772 -7.426 1.00 42.06 214 CYS A CA 1
ATOM 1784 C C . CYS A 1 214 ? -19.179 15.702 -6.349 1.00 42.06 214 CYS A C 1
ATOM 1786 O O . CYS A 1 214 ? -19.944 14.775 -6.565 1.00 42.06 214 CYS A O 1
ATOM 1788 N N . ILE A 1 215 ? -18.638 15.874 -5.138 1.00 52.81 215 ILE A N 1
ATOM 1789 C CA . ILE A 1 215 ? -19.163 15.249 -3.911 1.00 52.81 215 ILE A CA 1
ATOM 1790 C C . ILE A 1 215 ? -19.355 16.362 -2.896 1.00 52.81 215 ILE A C 1
ATOM 1792 O O . ILE A 1 215 ? -18.428 17.144 -2.662 1.00 52.81 215 ILE A O 1
ATOM 1796 N N . GLU A 1 216 ? -20.538 16.429 -2.294 1.00 48.09 216 GLU A N 1
ATOM 1797 C CA . GLU A 1 216 ? -20.832 17.434 -1.284 1.00 48.09 216 GLU A CA 1
ATOM 1798 C C . GLU A 1 216 ? -20.089 17.118 0.017 1.00 48.09 216 GLU A C 1
ATOM 1800 O O . GLU A 1 216 ? -19.955 15.969 0.447 1.00 48.09 216 GLU A O 1
ATOM 1805 N N . ARG A 1 217 ? -19.580 18.165 0.670 1.00 52.16 217 ARG A N 1
ATOM 1806 C CA . ARG A 1 217 ? -18.863 18.048 1.946 1.00 52.16 217 ARG A CA 1
ATOM 1807 C C . ARG A 1 217 ? -19.747 17.368 2.993 1.00 52.16 217 ARG A C 1
ATOM 1809 O O . ARG A 1 217 ? -19.256 16.601 3.816 1.00 52.16 217 ARG A O 1
ATOM 1816 N N . GLU A 1 218 ? -21.041 17.647 2.953 1.00 54.41 218 GLU A N 1
ATOM 1817 C CA . GLU A 1 218 ? -22.064 17.091 3.821 1.00 54.41 218 GLU A CA 1
ATOM 1818 C C . GLU A 1 218 ? -22.202 15.575 3.647 1.00 54.41 218 GLU A C 1
ATOM 1820 O O . GLU A 1 218 ? -22.359 14.894 4.653 1.00 54.41 218 GLU A O 1
ATOM 1825 N N . ASP A 1 219 ? -22.057 15.019 2.443 1.00 54.19 219 ASP A N 1
ATOM 1826 C CA . ASP A 1 219 ? -22.1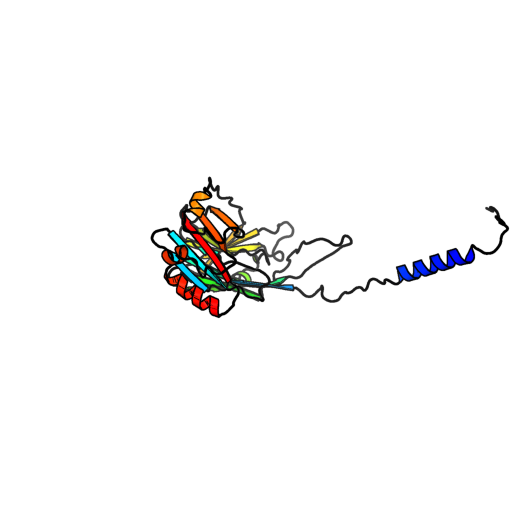21 13.564 2.213 1.00 54.19 219 ASP A CA 1
ATOM 1827 C C . ASP A 1 219 ? -20.925 12.829 2.824 1.00 54.19 219 ASP A C 1
ATOM 1829 O O . ASP A 1 219 ? -21.051 11.720 3.352 1.00 54.19 219 ASP A O 1
ATOM 1833 N N . VAL A 1 220 ? -19.763 13.484 2.810 1.00 54.41 220 VAL A N 1
ATOM 1834 C CA . VAL A 1 220 ? -18.537 13.003 3.457 1.00 54.41 220 VAL A CA 1
ATOM 1835 C C . VAL A 1 220 ? -18.638 13.095 4.979 1.00 54.41 220 VAL A C 1
ATOM 1837 O O . VAL A 1 220 ? -18.168 12.209 5.686 1.00 54.41 220 VAL A O 1
ATOM 1840 N N . LEU A 1 221 ? -19.237 14.172 5.493 1.00 56.25 221 LEU A N 1
ATOM 1841 C CA . LEU A 1 221 ? -19.320 14.443 6.931 1.00 56.25 221 LEU A CA 1
ATOM 1842 C C . LEU A 1 221 ? -20.538 13.792 7.613 1.00 56.25 221 LEU A C 1
ATOM 1844 O O . LEU A 1 221 ? -20.503 13.583 8.825 1.00 56.25 221 LEU A O 1
ATOM 1848 N N . ARG A 1 222 ? -21.600 13.450 6.868 1.00 55.06 222 ARG A N 1
ATOM 1849 C CA . ARG A 1 222 ? -22.752 12.661 7.352 1.00 55.06 222 ARG A CA 1
ATOM 1850 C C . ARG A 1 222 ? -22.419 11.170 7.457 1.00 55.06 222 ARG A C 1
ATOM 1852 O O . ARG A 1 222 ? -22.990 10.494 8.310 1.00 55.06 222 ARG A O 1
ATOM 1859 N N . GLY A 1 223 ? -21.455 10.686 6.668 1.00 53.44 223 GLY A N 1
ATOM 1860 C CA . GLY A 1 223 ? -20.789 9.395 6.857 1.00 53.44 223 GLY A CA 1
ATOM 1861 C C . GLY A 1 223 ? -19.887 9.412 8.092 1.00 53.44 223 GLY A C 1
ATOM 1862 O O . GLY A 1 223 ? -18.687 9.629 7.996 1.00 53.44 223 GLY A O 1
ATOM 1863 N N . CYS A 1 224 ? -20.494 9.253 9.269 1.00 46.38 224 CYS A N 1
ATOM 1864 C CA . CYS A 1 224 ? -19.927 8.690 10.508 1.00 46.38 224 CYS A CA 1
ATOM 1865 C C . CYS A 1 224 ? -18.670 9.332 11.120 1.00 46.38 224 CYS A C 1
ATOM 1867 O O . CYS A 1 224 ? -18.188 8.875 12.160 1.00 46.38 224 CYS A O 1
ATOM 1869 N N . LEU A 1 225 ? -18.143 10.409 10.544 1.00 50.06 225 LEU A N 1
ATOM 1870 C CA . LEU A 1 225 ? -16.804 10.873 10.854 1.00 50.06 225 LEU A CA 1
ATOM 1871 C C . LEU A 1 225 ? -16.767 12.339 11.270 1.00 50.06 225 LEU A C 1
ATOM 1873 O O . LEU A 1 225 ? -16.490 13.242 10.490 1.00 50.06 225 LEU A O 1
ATOM 1877 N N . LEU A 1 226 ? -16.839 12.497 12.594 1.00 57.03 226 LEU A N 1
ATOM 1878 C CA . LEU A 1 226 ? -15.997 13.425 13.356 1.00 57.03 226 LEU A CA 1
ATOM 1879 C C . LEU A 1 226 ? -16.522 14.861 13.492 1.00 57.03 226 LEU A C 1
ATOM 1881 O O . LEU A 1 226 ? -16.002 15.807 12.907 1.00 57.03 226 LEU A O 1
ATOM 1885 N N . ALA A 1 227 ? -17.407 15.060 14.470 1.00 49.94 227 ALA A N 1
ATOM 1886 C CA . ALA A 1 227 ? -17.525 16.359 15.142 1.00 49.94 227 ALA A CA 1
ATOM 1887 C C . ALA A 1 227 ? -16.272 16.708 15.988 1.00 49.94 227 ALA A C 1
ATOM 1889 O O . ALA A 1 227 ? -16.090 17.854 16.388 1.00 49.94 227 ALA A O 1
ATOM 1890 N N . GLN A 1 228 ? -15.375 15.747 16.253 1.00 45.75 228 GLN A N 1
ATOM 1891 C CA . GLN A 1 228 ? -14.155 15.942 17.042 1.00 45.75 228 GLN A CA 1
ATOM 1892 C C . GLN A 1 228 ? -12.923 15.585 16.191 1.00 45.75 228 GLN A C 1
ATOM 1894 O O . GLN A 1 228 ? -12.790 14.444 15.766 1.00 45.75 228 GLN A O 1
ATOM 1899 N N . ASN A 1 229 ? -12.008 16.541 15.980 1.00 52.12 229 ASN A N 1
ATOM 1900 C CA . ASN A 1 229 ? -10.690 16.412 15.309 1.00 52.12 229 ASN A CA 1
ATOM 1901 C C . ASN A 1 229 ? -10.567 16.729 13.802 1.00 52.12 229 ASN A C 1
ATOM 1903 O O . ASN A 1 229 ? -9.491 16.521 13.241 1.00 52.12 229 ASN A O 1
ATOM 1907 N N . ILE A 1 230 ? -11.571 17.325 13.150 1.00 55.03 230 ILE A N 1
ATOM 1908 C CA . ILE A 1 230 ? -11.452 17.730 11.730 1.00 55.03 230 ILE A CA 1
ATOM 1909 C C . ILE A 1 230 ? -10.606 18.988 11.483 1.00 55.03 230 ILE A C 1
ATOM 1911 O O . ILE A 1 230 ? -10.159 19.199 10.361 1.00 55.03 230 ILE A O 1
ATOM 1915 N N . SER A 1 231 ? -10.337 19.818 12.500 1.00 55.12 231 SER A N 1
ATOM 1916 C CA . SER A 1 231 ? -9.653 21.115 12.311 1.00 55.12 231 SER A CA 1
ATOM 1917 C C . SER A 1 231 ? -8.234 21.006 11.734 1.00 55.12 231 SER A C 1
ATOM 1919 O O . SER A 1 231 ? -7.679 22.002 11.279 1.00 55.12 231 SER A O 1
ATOM 1921 N N . ARG A 1 232 ? -7.643 19.803 11.745 1.00 51.81 232 ARG A N 1
ATOM 1922 C CA . ARG A 1 232 ? -6.321 19.494 11.176 1.00 51.81 232 ARG A CA 1
ATOM 1923 C C . ARG A 1 232 ? -6.328 18.295 10.222 1.00 51.81 232 ARG A C 1
ATOM 1925 O O . ARG A 1 232 ? -5.267 17.754 9.923 1.00 51.81 232 ARG A O 1
ATOM 1932 N N . ALA A 1 233 ? -7.500 17.841 9.792 1.00 57.03 233 ALA A N 1
ATOM 1933 C CA . ALA A 1 233 ? -7.619 16.656 8.957 1.00 57.03 233 ALA A CA 1
ATOM 1934 C C . ALA A 1 233 ? -7.570 17.029 7.467 1.00 57.03 233 ALA A C 1
ATOM 1936 O O . ALA A 1 233 ? -8.213 17.986 7.037 1.00 57.03 233 ALA A O 1
ATOM 1937 N N . TRP A 1 234 ? -6.805 16.274 6.673 1.00 53.97 234 TRP A N 1
ATOM 1938 C CA . TRP A 1 234 ? -6.769 16.452 5.220 1.00 53.97 234 TRP A CA 1
ATOM 1939 C C . TRP A 1 234 ? -7.840 15.567 4.582 1.00 53.97 234 TRP A C 1
ATOM 1941 O O . TRP A 1 234 ? -7.752 14.339 4.665 1.00 53.97 234 TRP A O 1
ATOM 1951 N N . LEU A 1 235 ? -8.843 16.201 3.970 1.00 61.62 235 LEU A N 1
ATOM 1952 C CA . LEU A 1 235 ? -9.846 15.550 3.131 1.00 61.62 235 LEU A CA 1
ATOM 1953 C C . LEU A 1 235 ? -9.305 15.391 1.706 1.00 61.62 235 LEU A C 1
ATOM 1955 O O . LEU A 1 235 ? -8.922 16.383 1.080 1.00 61.62 235 LEU A O 1
ATOM 1959 N N . ARG A 1 236 ? -9.303 14.161 1.182 1.00 59.34 236 ARG A N 1
ATOM 1960 C CA . ARG A 1 236 ? -9.071 13.901 -0.243 1.00 59.34 236 ARG A CA 1
ATOM 1961 C C . ARG A 1 236 ? -10.258 13.137 -0.825 1.00 59.34 236 ARG A C 1
ATOM 1963 O O . ARG A 1 236 ? -10.726 12.160 -0.247 1.00 59.34 236 ARG A O 1
ATOM 1970 N N . ILE A 1 237 ? -10.703 13.600 -1.988 1.00 57.28 237 ILE A N 1
ATOM 1971 C CA . ILE A 1 237 ? -11.768 13.007 -2.793 1.00 57.28 237 ILE A CA 1
ATOM 1972 C C . ILE A 1 237 ? -11.144 12.639 -4.137 1.00 57.28 237 ILE A C 1
ATOM 1974 O O . ILE A 1 237 ? -10.498 13.486 -4.755 1.00 57.28 237 ILE A O 1
ATOM 1978 N N . TYR A 1 238 ? -11.308 11.399 -4.587 1.00 54.41 238 TYR A N 1
ATOM 1979 C CA . TYR A 1 238 ? -10.875 10.990 -5.921 1.00 54.41 238 TYR A CA 1
ATOM 1980 C C . TYR A 1 238 ? -11.875 10.005 -6.519 1.00 54.41 238 TYR A C 1
ATOM 1982 O O . TYR A 1 238 ? -12.356 9.103 -5.836 1.00 54.41 238 TYR A O 1
ATOM 1990 N N . SER A 1 239 ? -12.186 10.177 -7.806 1.00 50.72 239 SER A N 1
ATOM 1991 C CA . SER A 1 239 ? -12.949 9.176 -8.554 1.00 50.72 239 SER A CA 1
ATOM 1992 C C . SER A 1 239 ? -12.068 7.949 -8.660 1.00 50.72 239 SER A C 1
ATOM 1994 O O . SER A 1 239 ? -10.997 7.988 -9.276 1.00 50.72 239 SER A O 1
ATOM 1996 N N . SER A 1 240 ? -12.518 6.875 -8.024 1.00 53.47 240 SER A N 1
ATOM 1997 C CA . SER A 1 240 ? -11.912 5.584 -8.237 1.00 53.47 240 SER A CA 1
ATOM 1998 C C . SER A 1 240 ? -12.470 5.027 -9.541 1.00 53.47 240 SER A C 1
ATOM 2000 O O . SER A 1 240 ? -13.665 5.112 -9.810 1.00 53.47 240 SER A O 1
ATOM 2002 N N . VAL A 1 241 ? -11.608 4.438 -10.366 1.00 51.78 241 VAL A N 1
ATOM 2003 C CA . VAL A 1 241 ? -12.056 3.586 -11.484 1.00 51.78 241 VAL A CA 1
ATOM 2004 C C . VAL A 1 241 ? -12.651 2.267 -10.967 1.00 51.78 241 VAL A C 1
ATOM 2006 O O . VAL A 1 241 ? -13.203 1.486 -11.734 1.00 51.78 241 VAL A O 1
ATOM 2009 N N . TYR A 1 242 ? -12.542 2.021 -9.657 1.00 58.25 242 TYR A N 1
ATOM 2010 C CA . TYR A 1 242 ? -13.022 0.829 -8.977 1.00 58.25 242 TYR A CA 1
ATOM 2011 C C . TYR A 1 242 ? -14.555 0.780 -8.965 1.00 58.25 242 TYR A C 1
ATOM 2013 O O . TYR A 1 242 ? -15.189 1.500 -8.199 1.00 58.25 242 TYR A O 1
ATOM 2021 N N . GLU A 1 243 ? -15.144 -0.069 -9.812 1.00 59.44 243 GLU A N 1
ATOM 2022 C CA . GLU A 1 243 ? -16.592 -0.353 -9.853 1.00 59.44 243 GLU A CA 1
ATOM 2023 C C . GLU A 1 243 ? -17.485 0.891 -10.064 1.00 59.44 243 GLU A C 1
ATOM 2025 O O . GLU A 1 243 ? -18.653 0.892 -9.686 1.00 59.44 243 GLU A O 1
ATOM 2030 N N . GLY A 1 244 ? -16.945 1.973 -10.639 1.00 59.22 244 GLY A N 1
ATOM 2031 C CA . GLY A 1 244 ? -17.663 3.248 -10.770 1.00 59.22 244 GLY A CA 1
ATOM 2032 C C . GLY A 1 244 ? -17.890 3.985 -9.444 1.00 59.22 244 GLY A C 1
ATOM 2033 O O . GLY A 1 244 ? -18.670 4.934 -9.407 1.00 59.22 244 GLY A O 1
ATOM 2034 N N . LYS A 1 245 ? -17.212 3.563 -8.371 1.00 63.06 245 LYS A N 1
ATOM 2035 C CA . LYS A 1 245 ? -17.369 4.111 -7.026 1.00 63.06 245 LYS A CA 1
ATOM 2036 C C . LYS A 1 245 ? -16.435 5.288 -6.776 1.00 63.06 245 LYS A C 1
ATOM 2038 O O . LYS A 1 245 ? -15.317 5.360 -7.293 1.00 63.06 245 LYS A O 1
ATOM 2043 N N . ILE A 1 246 ? -16.849 6.205 -5.916 1.00 65.75 246 ILE A N 1
ATOM 2044 C CA . ILE A 1 246 ? -16.021 7.303 -5.445 1.00 65.75 246 ILE A CA 1
ATOM 2045 C C . ILE A 1 246 ? -15.505 6.991 -4.047 1.00 65.75 246 ILE A C 1
ATOM 2047 O O . ILE A 1 246 ? -16.270 6.725 -3.122 1.00 65.75 246 ILE A O 1
ATOM 2051 N N . ALA A 1 247 ? -14.182 7.035 -3.897 1.00 65.50 247 ALA A N 1
ATOM 2052 C CA . ALA A 1 247 ? -13.528 6.843 -2.617 1.00 65.50 247 ALA A CA 1
ATOM 2053 C C . ALA A 1 247 ? -13.220 8.207 -1.997 1.00 65.50 247 ALA A C 1
ATOM 2055 O O . ALA A 1 247 ? -12.549 9.062 -2.588 1.00 65.50 247 ALA A O 1
ATOM 2056 N N . VAL A 1 248 ? -13.696 8.397 -0.774 1.00 66.50 248 VAL A N 1
ATOM 2057 C CA . VAL A 1 248 ? -13.390 9.568 0.038 1.00 66.50 248 VAL A CA 1
ATOM 2058 C C . VAL A 1 248 ? -12.649 9.119 1.274 1.00 66.50 248 VAL A C 1
ATOM 2060 O O . VAL A 1 248 ? -13.062 8.159 1.921 1.00 66.50 248 VAL A O 1
ATOM 2063 N N . TYR A 1 249 ? -11.571 9.823 1.623 1.00 67.75 249 TYR A N 1
ATOM 2064 C CA . TYR A 1 249 ? -10.893 9.549 2.877 1.00 67.75 249 TYR A CA 1
ATOM 2065 C C . TYR A 1 249 ? -10.432 10.779 3.634 1.00 67.75 249 TYR A C 1
ATOM 2067 O O . TYR A 1 249 ? -10.143 11.843 3.077 1.00 67.75 249 TYR A O 1
ATOM 2075 N N . LEU A 1 250 ? -10.299 10.571 4.941 1.00 67.69 250 LEU A N 1
ATOM 2076 C CA . LEU A 1 250 ? -9.817 11.562 5.883 1.00 67.69 250 LEU A CA 1
ATOM 2077 C C . LEU A 1 250 ? -8.588 11.042 6.628 1.00 67.69 250 LEU A C 1
ATOM 2079 O O . LEU A 1 250 ? -8.644 9.994 7.270 1.00 67.69 250 LEU A O 1
ATOM 2083 N N . ASN A 1 251 ? -7.485 11.791 6.566 1.00 69.06 251 ASN A N 1
ATOM 2084 C CA . ASN A 1 251 ? -6.274 11.485 7.330 1.00 69.06 251 ASN A CA 1
ATOM 2085 C C . ASN A 1 251 ? -6.345 12.078 8.741 1.00 69.06 251 ASN A C 1
ATOM 2087 O O . ASN A 1 251 ? -6.536 13.286 8.905 1.00 69.06 251 ASN A O 1
ATOM 2091 N N . LEU A 1 252 ? -6.110 11.240 9.750 1.00 71.50 252 LEU A N 1
ATOM 2092 C CA . LEU A 1 252 ? -6.126 11.604 11.163 1.00 71.50 252 LEU A CA 1
ATOM 2093 C C . LEU A 1 252 ? -4.764 11.342 11.808 1.00 71.50 252 LEU A C 1
ATOM 2095 O O . LEU A 1 252 ? -4.205 10.249 11.717 1.00 71.50 252 LEU A O 1
ATOM 2099 N N . TYR A 1 253 ? -4.261 12.349 12.519 1.00 71.88 253 TYR A N 1
ATOM 2100 C CA . TYR A 1 253 ? -2.936 12.334 13.157 1.00 71.88 253 TYR A CA 1
ATOM 2101 C C . TYR A 1 253 ? -2.968 11.964 14.648 1.00 71.88 253 TYR A C 1
ATOM 2103 O O . TYR A 1 253 ? -1.943 12.008 15.323 1.00 71.88 253 TYR A O 1
ATOM 2111 N N . LYS A 1 254 ? -4.150 11.647 15.187 1.00 77.69 254 LYS A N 1
ATOM 2112 C CA . LYS A 1 254 ? -4.345 11.222 16.578 1.00 77.69 254 LYS A CA 1
ATOM 2113 C C . LYS A 1 254 ? -5.185 9.954 16.618 1.00 77.69 254 LYS A C 1
ATOM 2115 O O . LYS A 1 254 ? -6.114 9.812 15.822 1.00 77.69 254 LYS A O 1
ATOM 2120 N N . LEU A 1 255 ? -4.866 9.064 17.558 1.00 81.62 255 LEU A N 1
ATOM 2121 C CA . LEU A 1 255 ? -5.687 7.889 17.850 1.00 81.62 255 LEU A CA 1
ATOM 2122 C C . LEU A 1 255 ? -7.056 8.313 18.401 1.00 81.62 255 LEU A C 1
ATOM 2124 O O . LEU A 1 255 ? -7.107 9.195 19.261 1.00 81.62 255 LEU A O 1
ATOM 2128 N N . PRO A 1 256 ? -8.159 7.696 17.947 1.00 80.56 256 PRO A N 1
ATOM 2129 C CA . PRO A 1 256 ? -9.518 8.119 18.287 1.00 80.56 256 PRO A CA 1
ATOM 2130 C C . PRO A 1 256 ? -10.012 7.563 19.639 1.00 80.56 256 PRO A C 1
ATOM 2132 O O . PRO A 1 256 ? -11.126 7.061 19.717 1.00 80.56 256 PRO A O 1
ATOM 2135 N N . GLN A 1 257 ? -9.210 7.660 20.706 1.00 82.69 257 GLN A N 1
ATOM 2136 C CA . GLN A 1 257 ? -9.407 6.943 21.983 1.00 82.69 257 GLN A CA 1
ATOM 2137 C C . GLN A 1 257 ? -10.813 7.070 22.598 1.00 82.69 257 GLN A C 1
ATOM 2139 O O . GLN A 1 257 ? -11.349 6.062 23.043 1.00 82.69 257 GLN A O 1
ATOM 2144 N N . ASP A 1 258 ? -11.442 8.248 22.535 1.00 81.56 258 ASP A N 1
ATOM 2145 C CA . ASP A 1 258 ? -12.741 8.522 23.175 1.00 81.56 258 ASP A CA 1
ATOM 2146 C C . ASP A 1 258 ? -13.915 8.657 22.180 1.00 81.56 258 ASP A C 1
ATOM 2148 O O . ASP A 1 258 ? -14.958 9.243 22.488 1.00 81.56 258 ASP A O 1
ATOM 2152 N N . ASN A 1 259 ? -13.773 8.139 20.954 1.00 82.25 259 ASN A N 1
ATOM 2153 C CA . ASN A 1 259 ? -14.765 8.345 19.899 1.00 82.25 259 ASN A CA 1
ATOM 2154 C C . ASN A 1 259 ? -15.909 7.316 19.940 1.00 82.25 259 ASN A C 1
ATOM 2156 O O . ASN A 1 259 ? -15.886 6.298 19.250 1.00 82.25 259 ASN A O 1
ATOM 2160 N N . LYS A 1 260 ? -16.954 7.620 20.719 1.00 83.25 260 LYS A N 1
ATOM 2161 C CA . LYS A 1 260 ? -18.144 6.759 20.854 1.00 83.25 260 LYS A CA 1
ATOM 2162 C C . LYS A 1 260 ? -18.809 6.427 19.515 1.00 83.25 260 LYS A C 1
ATOM 2164 O O . LYS A 1 260 ? -19.128 5.270 19.289 1.00 83.25 260 LYS A O 1
ATOM 2169 N N . VAL A 1 261 ? -18.984 7.417 18.635 1.00 82.00 261 VAL A N 1
ATOM 2170 C CA . VAL A 1 261 ? -19.653 7.234 17.332 1.00 82.00 261 VAL A CA 1
ATOM 2171 C C . VAL A 1 261 ? -18.863 6.271 16.452 1.00 82.00 261 VAL A C 1
ATOM 2173 O O . VAL A 1 261 ? -19.434 5.347 15.878 1.00 82.00 261 VAL A O 1
ATOM 2176 N N . LEU A 1 262 ? -17.540 6.446 16.403 1.00 82.44 262 LEU A N 1
ATOM 2177 C CA . LEU A 1 262 ? -16.658 5.557 15.658 1.00 82.44 262 LEU A CA 1
ATOM 2178 C C . LEU A 1 262 ? -16.776 4.119 16.159 1.00 82.44 262 LEU A C 1
ATOM 2180 O O . LEU A 1 262 ? -16.918 3.213 15.350 1.00 82.44 262 LEU A O 1
ATOM 2184 N N . TYR A 1 263 ? -16.755 3.905 17.474 1.00 87.38 263 TYR A N 1
ATOM 2185 C CA . TYR A 1 263 ? -16.815 2.558 18.041 1.00 87.38 263 TYR A CA 1
ATOM 2186 C C . TYR A 1 263 ? -18.206 1.931 18.013 1.00 87.38 263 TYR A C 1
ATOM 2188 O O . TYR A 1 263 ? -18.320 0.715 18.094 1.00 87.38 263 TYR A O 1
ATOM 2196 N N . THR A 1 264 ? -19.272 2.718 17.868 1.00 86.31 264 THR A N 1
ATOM 2197 C CA . THR A 1 264 ? -20.583 2.160 17.514 1.00 86.31 264 THR A CA 1
ATOM 2198 C C . THR A 1 264 ? -20.545 1.558 16.113 1.00 86.31 264 THR A C 1
ATOM 2200 O O . THR A 1 264 ? -21.125 0.501 15.891 1.00 86.31 264 THR A O 1
ATOM 2203 N N . LYS A 1 265 ? -19.836 2.204 15.181 1.00 85.31 265 LYS A N 1
ATOM 2204 C CA . LYS A 1 265 ? -19.748 1.759 13.789 1.00 85.31 265 LYS A CA 1
ATOM 2205 C C . LYS A 1 265 ? -18.701 0.666 13.544 1.00 85.31 265 LYS A C 1
ATOM 2207 O O . LYS A 1 265 ? -18.916 -0.209 12.709 1.00 85.31 265 LYS A O 1
ATOM 2212 N N . PHE A 1 266 ? -17.592 0.732 14.273 1.00 87.88 266 PHE A N 1
ATOM 2213 C CA . PHE A 1 266 ? -16.443 -0.170 14.212 1.00 87.88 266 PHE A CA 1
ATOM 2214 C C . PHE A 1 266 ? -16.142 -0.684 15.635 1.00 87.88 266 PHE A C 1
ATOM 2216 O O . PHE A 1 266 ? -15.238 -0.177 16.312 1.00 87.88 266 PHE A O 1
ATOM 2223 N N . PRO A 1 267 ? -16.961 -1.608 16.167 1.00 89.31 267 PRO A N 1
ATOM 2224 C CA . PRO A 1 267 ? -16.871 -2.042 17.560 1.00 89.31 267 PRO A CA 1
ATOM 2225 C C . PRO A 1 267 ? -15.574 -2.776 17.903 1.00 89.31 267 PRO A C 1
ATOM 2227 O O . PRO A 1 267 ? -15.092 -2.651 19.033 1.00 89.31 267 PRO A O 1
ATOM 2230 N N . LYS A 1 268 ? -14.974 -3.515 16.961 1.00 90.44 268 LYS A N 1
ATOM 2231 C CA . LYS A 1 268 ? -13.722 -4.246 17.223 1.00 90.44 268 LYS A CA 1
ATOM 2232 C C . LYS A 1 268 ? -12.532 -3.288 17.344 1.00 90.44 268 LYS A C 1
ATOM 2234 O O . LYS A 1 268 ? -11.609 -3.551 18.114 1.00 90.44 268 LYS A O 1
ATOM 2239 N N . LEU A 1 269 ? -12.581 -2.144 16.660 1.00 89.50 269 LEU A N 1
ATOM 2240 C CA . LEU A 1 269 ? -11.539 -1.123 16.602 1.00 89.50 269 LEU A CA 1
ATOM 2241 C C . LEU A 1 269 ? -11.182 -0.584 17.985 1.00 89.50 269 LEU A C 1
ATOM 2243 O O . LEU A 1 269 ? -10.019 -0.271 18.232 1.00 89.50 269 LEU A O 1
ATOM 2247 N N . LYS A 1 270 ? -12.158 -0.504 18.897 1.00 89.94 270 LYS A N 1
ATOM 2248 C CA . LYS A 1 270 ? -11.943 0.001 20.256 1.00 89.94 270 LYS A CA 1
ATOM 2249 C C . LYS A 1 270 ? -10.834 -0.763 20.981 1.00 89.94 270 LYS A C 1
ATOM 2251 O O . LYS A 1 270 ? -9.915 -0.137 21.503 1.00 89.94 270 LYS A O 1
ATOM 2256 N N . GLY A 1 271 ? -10.883 -2.097 20.955 1.00 89.88 271 GLY A N 1
ATOM 2257 C CA . GLY A 1 271 ? -9.878 -2.936 21.612 1.00 89.88 271 GLY A CA 1
ATOM 2258 C C . GLY A 1 271 ? -8.477 -2.713 21.039 1.00 89.88 271 GLY A C 1
ATOM 2259 O O . GLY A 1 271 ? -7.521 -2.520 21.789 1.00 89.88 271 GLY A O 1
ATOM 2260 N N . TYR A 1 272 ? -8.371 -2.631 19.711 1.00 91.25 272 TYR A N 1
ATOM 2261 C CA . TYR A 1 272 ? -7.105 -2.364 19.024 1.00 91.25 272 TYR A CA 1
ATOM 2262 C C . TYR A 1 272 ? -6.551 -0.963 19.324 1.00 91.25 272 TYR A C 1
ATOM 2264 O O . TYR A 1 272 ? -5.350 -0.797 19.532 1.00 91.25 272 TYR A O 1
ATOM 2272 N N . VAL A 1 273 ? -7.404 0.065 19.389 1.00 89.81 273 VAL A N 1
ATOM 2273 C CA . VAL A 1 273 ? -6.972 1.429 19.737 1.00 89.81 273 VAL A CA 1
ATOM 2274 C C . VAL A 1 273 ? -6.485 1.499 21.185 1.00 89.81 273 VAL A C 1
ATOM 2276 O O . VAL A 1 273 ? -5.457 2.127 21.448 1.00 89.81 273 VAL A O 1
ATOM 2279 N N . GLU A 1 274 ? -7.185 0.851 22.117 1.00 90.81 274 GLU A N 1
ATOM 2280 C CA . GLU A 1 274 ? -6.790 0.776 23.529 1.00 90.81 274 GLU A CA 1
ATOM 2281 C C . GLU A 1 274 ? -5.464 0.028 23.720 1.00 90.81 274 GLU A C 1
ATOM 2283 O O . GLU A 1 274 ? -4.633 0.433 24.535 1.00 90.81 274 GLU A O 1
ATOM 2288 N N . GLU A 1 275 ? -5.233 -1.042 22.960 1.00 91.69 275 GLU A N 1
ATOM 2289 C CA . GLU A 1 275 ? -3.961 -1.762 22.955 1.00 91.69 275 GLU A CA 1
ATOM 2290 C C . GLU A 1 275 ? -2.831 -0.888 22.402 1.00 91.69 275 GLU A C 1
ATOM 2292 O O . GLU A 1 275 ? -1.809 -0.685 23.067 1.00 91.69 275 GLU A O 1
ATOM 2297 N N . LEU A 1 276 ? -3.031 -0.292 21.223 1.00 89.81 276 LEU A N 1
ATOM 2298 C CA . LEU A 1 276 ? -2.023 0.541 20.580 1.00 89.81 276 LEU A CA 1
ATOM 2299 C C . LEU A 1 276 ? -1.667 1.770 21.428 1.00 89.81 276 LEU A C 1
ATOM 2301 O O . LEU A 1 276 ? -0.492 2.138 21.511 1.00 89.81 276 LEU A O 1
ATOM 2305 N N . ALA A 1 277 ? -2.643 2.363 22.121 1.00 87.94 277 ALA A N 1
ATOM 2306 C CA . ALA A 1 277 ? -2.437 3.481 23.039 1.00 87.94 277 ALA A CA 1
ATOM 2307 C C . ALA A 1 277 ? -1.408 3.173 24.142 1.00 87.94 277 ALA A C 1
ATOM 2309 O O . ALA A 1 277 ? -0.618 4.049 24.506 1.00 87.94 277 ALA A O 1
ATOM 2310 N N . LYS A 1 278 ? -1.354 1.924 24.630 1.00 89.62 278 LYS A N 1
ATOM 2311 C CA . LYS A 1 278 ? -0.392 1.490 25.661 1.00 89.62 278 LYS A CA 1
ATOM 2312 C C . LYS A 1 278 ? 1.048 1.488 25.150 1.00 89.62 278 LYS A C 1
ATOM 2314 O O . LYS A 1 278 ? 1.976 1.704 25.925 1.00 89.62 278 LYS A O 1
ATOM 2319 N N . THR A 1 279 ? 1.246 1.294 23.846 1.00 85.06 279 THR A N 1
ATOM 2320 C CA . THR A 1 279 ? 2.583 1.192 23.238 1.00 85.06 279 THR A CA 1
ATOM 2321 C C . THR A 1 279 ? 3.278 2.542 23.040 1.00 85.06 279 THR A C 1
ATOM 2323 O O . THR A 1 279 ? 4.474 2.573 22.753 1.00 85.06 279 THR A O 1
ATOM 2326 N N . LYS A 1 280 ? 2.548 3.664 23.160 1.00 78.31 280 LYS A N 1
ATOM 2327 C CA . LYS A 1 280 ? 3.026 5.033 22.866 1.00 78.31 280 LYS A CA 1
ATOM 2328 C C . LYS A 1 280 ? 3.662 5.199 21.472 1.00 78.31 280 LYS A C 1
ATOM 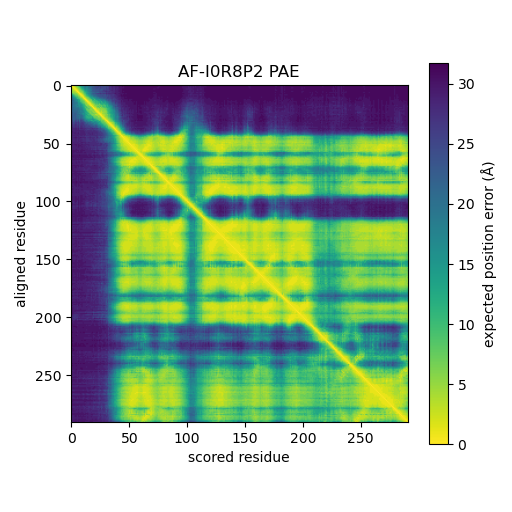2330 O O . LYS A 1 280 ? 4.394 6.165 21.237 1.00 78.31 280 LYS A O 1
ATOM 2335 N N . LYS A 1 281 ? 3.405 4.279 20.536 1.00 80.81 281 LYS A N 1
ATOM 2336 C CA . LYS A 1 281 ? 3.851 4.407 19.146 1.00 80.81 281 LYS A CA 1
ATOM 2337 C C . LYS A 1 281 ? 3.054 5.510 18.451 1.00 80.81 281 LYS A C 1
ATOM 2339 O O . LYS A 1 281 ? 1.864 5.688 18.709 1.00 80.81 281 LYS A O 1
ATOM 2344 N N . LYS A 1 282 ? 3.714 6.260 17.564 1.00 80.56 282 LYS A N 1
ATOM 2345 C CA . LYS A 1 282 ? 3.016 7.197 16.678 1.00 80.56 282 LYS A CA 1
ATOM 2346 C C . LYS A 1 282 ? 2.211 6.392 15.662 1.00 80.56 282 LYS A C 1
ATOM 2348 O O . LYS A 1 282 ? 2.685 5.377 15.158 1.00 80.56 282 LYS A O 1
ATOM 2353 N N . SER A 1 283 ? 1.017 6.857 15.340 1.00 77.81 283 SER A N 1
ATOM 2354 C CA . SER A 1 283 ? 0.164 6.220 14.344 1.00 77.81 283 SER A CA 1
ATOM 2355 C C . SER A 1 283 ? -0.527 7.260 13.482 1.00 77.81 283 SER A C 1
ATOM 2357 O O . SER A 1 283 ? -0.671 8.428 13.857 1.00 77.81 283 SER A O 1
ATOM 2359 N N . ARG A 1 284 ? -0.948 6.810 12.306 1.00 76.56 284 ARG A N 1
ATOM 2360 C CA . ARG A 1 284 ? -1.875 7.531 11.447 1.00 76.56 284 ARG A CA 1
ATOM 2361 C C . ARG A 1 284 ? -3.065 6.649 11.190 1.00 76.56 284 ARG A C 1
ATOM 2363 O O . ARG A 1 284 ? -2.934 5.442 11.005 1.00 76.56 284 ARG A O 1
ATOM 2370 N N . ASN A 1 285 ? -4.216 7.288 11.160 1.00 77.12 285 ASN A N 1
ATOM 2371 C CA . ASN A 1 285 ? -5.469 6.601 10.961 1.00 77.12 285 ASN A CA 1
ATOM 2372 C C . ASN A 1 285 ? -6.166 7.221 9.767 1.00 77.12 285 ASN A C 1
ATOM 2374 O O . ASN A 1 285 ? -6.035 8.423 9.509 1.00 77.12 285 ASN A O 1
ATOM 2378 N N . ARG A 1 286 ? -6.894 6.396 9.032 1.00 75.00 286 ARG A N 1
ATOM 2379 C CA . ARG A 1 286 ? -7.628 6.838 7.862 1.00 75.00 286 ARG A CA 1
ATOM 2380 C C . ARG A 1 286 ? -8.980 6.159 7.855 1.00 75.00 286 ARG A C 1
ATOM 2382 O O . ARG A 1 286 ? -9.110 5.010 8.272 1.00 75.00 286 ARG A O 1
ATOM 2389 N N . VAL A 1 287 ? -9.980 6.892 7.402 1.00 71.94 287 VAL A N 1
ATOM 2390 C CA . VAL A 1 287 ? -11.317 6.337 7.230 1.00 71.94 287 VAL A CA 1
ATOM 2391 C C . VAL A 1 287 ? -11.748 6.562 5.817 1.00 71.94 287 VAL A C 1
ATOM 2393 O O . VAL A 1 287 ? -11.470 7.625 5.263 1.00 71.94 287 VAL A O 1
ATOM 2396 N N . TYR A 1 288 ? -12.391 5.546 5.275 1.00 72.06 288 TYR A N 1
ATOM 2397 C CA . TYR A 1 288 ? -12.816 5.485 3.903 1.00 72.06 288 TYR A CA 1
ATOM 2398 C C . TYR A 1 288 ? -14.312 5.322 3.827 1.00 72.06 288 TYR A C 1
ATOM 2400 O O . TYR A 1 288 ? -14.888 4.455 4.485 1.00 72.06 288 TYR A O 1
ATOM 2408 N N . VAL A 1 289 ? -14.892 6.137 2.961 1.00 69.38 289 VAL A N 1
ATOM 2409 C CA . VAL A 1 289 ? -16.273 6.023 2.527 1.00 69.38 289 VAL A CA 1
ATOM 2410 C C . VAL A 1 289 ? -16.240 5.756 1.036 1.00 69.38 289 VAL A C 1
ATOM 2412 O O . VAL A 1 289 ? -15.645 6.530 0.281 1.00 69.38 289 VAL A O 1
ATOM 2415 N N . ILE A 1 290 ? -16.832 4.639 0.626 1.00 68.06 290 ILE A N 1
ATOM 2416 C CA . ILE A 1 290 ? -16.949 4.267 -0.778 1.00 68.06 290 ILE A CA 1
ATOM 2417 C C . ILE A 1 290 ? -18.416 4.460 -1.175 1.00 68.06 290 ILE A C 1
ATOM 2419 O O . ILE A 1 290 ? -19.301 3.853 -0.573 1.00 68.06 290 ILE A O 1
ATOM 2423 N N . ARG A 1 291 ? -18.669 5.323 -2.162 1.00 65.50 291 ARG A N 1
ATOM 2424 C CA . ARG A 1 291 ? -20.009 5.638 -2.686 1.00 65.50 291 ARG A CA 1
ATOM 2425 C C . ARG A 1 291 ? -20.166 5.182 -4.121 1.00 65.50 291 ARG A C 1
ATOM 2427 O O . ARG A 1 291 ? -19.201 5.388 -4.882 1.00 65.50 291 ARG A O 1
#

Radius of gyration: 29.1 Å; Cα contacts (8 Å, |Δi|>4): 492; chains: 1; bounding box: 78×86×56 Å

Sequence (291 aa):
MSLKKLKNKRGDFVVIKYSCIILISYILCSCSYKNNKLEYETGMEWGAKVNYYISEVNQDDNEFYTIQVLNKDDDFDTLATFLPNKYVICIDILGNKKLIYEDNYKVSFRGEVYKNDIKKFLVKIYDIGTNREIKEVNVKKIIDENEDIQVQGFLSIVEAEIYNEVPYLTVRIERNPNTLKNDEKNKDMVLYINLEDDSYFYRDFVNKYNKVVCIEREDVLRGCLLAQNISRAWLRIYSSVYEGKIAVYLNLYKLPQDNKVLYTKFPKLKGYVEELAKTKKKSRNRVYVIR

Secondary structure (DSSP, 8-state):
-----------SSSHHHHHHHHHHHHHHH--------SSTTSPEEEEEE-EEEEEEEETTTTEEEEEEEPPSS-SS----EEETTTEEEEEEEEEEE------SSS-------S--EEEEEEEEEEETTT--EEEEEEHHHHHHT-TTEEE-GGG--EEEEEETTEEEEEEEEEE-TTT--TTPPP-EEEEEEETTT--EEEEE------------HHHHHHSS--SSSGGG-EEEEEE-SGGGPEEEEEEESS--TT-HHHHHHSTTHHHHHHHHHHTT--EEEEEEEE-

Solvent-accessible surface area (backbone atoms only — not comparable to full-atom values): 17411 Å² total; per-residue (Å²): 136,92,83,78,91,80,86,74,87,78,82,91,72,66,69,66,58,55,54,53,52,53,52,50,52,53,61,65,65,63,66,63,77,78,76,72,87,68,74,75,84,62,50,50,74,48,38,36,50,35,40,81,70,47,47,44,65,32,83,92,68,53,26,38,41,37,38,31,43,55,64,89,85,42,80,39,95,56,73,66,31,55,41,85,102,47,34,40,36,23,47,42,36,32,32,36,43,59,71,71,90,88,76,100,76,86,76,84,94,61,73,73,67,79,60,54,54,63,80,41,33,38,36,42,32,23,35,36,84,77,60,40,79,75,49,75,45,60,54,44,59,58,43,74,76,33,76,60,41,37,57,50,55,93,68,44,51,63,47,53,48,64,57,94,90,40,54,24,42,32,36,34,23,25,48,22,69,86,66,52,54,98,88,58,77,82,44,60,23,34,38,37,34,34,71,86,79,70,51,69,54,69,46,76,60,70,90,75,79,64,84,64,83,79,80,60,70,61,66,59,50,69,56,73,54,57,100,71,74,56,95,81,40,55,77,49,78,47,56,37,82,52,92,78,24,37,43,35,37,40,45,35,80,61,82,72,84,85,44,62,67,49,34,71,65,36,59,72,52,50,60,56,50,59,54,50,60,74,68,72,64,54,46,41,34,38,42,37,43,49,83